Protein AF-A0A239GWG0-F1 (afdb_monomer)

Nearest PDB structures (foldseek):
  7xnn-assembly1_B  TM=4.654E-01  e=3.343E+00  Homo sapiens
  8otz-assembly1_DW  TM=4.848E-01  e=9.717E+00  Bos taurus

pLDDT: mean 91.31, std 9.01, range [45.88, 98.62]

Secondary structure (DSSP, 8-state):
-HHHHHHHHHHHHHHHHHHHHHHHHHHHHHHHHT--GGGHHHHHHHHHHHHHHHHHHHGGGT----HHHHHHHHHHHHHHHHHHHHHHHHHHHHHHHHHHHHHHHHHHHHHHHHHHHHHHHHHHHHHHHHHHHHTT-HHHHHHHHHHHHHHHHHHHHHHHHHH-TT-EEEEEEE-HHHH-TT-EEEEEE--SSHHHHHHHHHHTT-SSPPEEEEEEEETTHHHHHHHHHHHTGGGBS-SS-TTS-EES--HHHHHHHHHHHHGGG------S---HHHHHTS--

InterPro domains:
  IPR018306 Bacteriophage T5, Orf172 DNA-binding [SM00974] (178-261)
  IPR025280 SNIPE associated domain [PF13250] (2-87)

Structure (mmCIF, N/CA/C/O backbone):
data_AF-A0A239GWG0-F1
#
_entry.id   AF-A0A239GWG0-F1
#
loop_
_atom_site.group_PDB
_atom_site.id
_atom_site.type_symbol
_atom_site.label_atom_id
_atom_site.label_alt_id
_atom_site.label_comp_id
_atom_site.label_asym_id
_atom_site.label_entity_id
_atom_site.label_seq_id
_atom_site.pdbx_PDB_ins_code
_atom_site.Cartn_x
_atom_site.Cartn_y
_atom_site.Cartn_z
_atom_site.occupancy
_atom_site.B_iso_or_equiv
_atom_site.auth_seq_id
_atom_site.auth_comp_id
_atom_site.auth_asym_id
_atom_site.auth_atom_id
_atom_site.pdbx_PDB_model_num
ATOM 1 N N . MET A 1 1 ? 60.845 -2.494 -49.037 1.00 45.88 1 MET A N 1
ATOM 2 C CA . MET A 1 1 ? 59.911 -1.422 -48.608 1.00 45.88 1 MET A CA 1
ATOM 3 C C . MET A 1 1 ? 58.461 -1.884 -48.390 1.00 45.88 1 MET A C 1
ATOM 5 O O . MET A 1 1 ? 57.729 -1.183 -47.709 1.00 45.88 1 MET A O 1
ATOM 9 N N . VAL A 1 2 ? 58.036 -3.063 -48.868 1.00 52.41 2 VAL A N 1
ATOM 10 C CA . VAL A 1 2 ? 56.625 -3.511 -48.783 1.00 52.41 2 VAL A CA 1
ATOM 11 C C . VAL A 1 2 ? 56.194 -3.980 -47.374 1.00 52.41 2 VAL A C 1
ATOM 13 O O . VAL A 1 2 ? 55.075 -3.704 -46.952 1.00 52.41 2 VAL A O 1
ATOM 16 N N . ASN A 1 3 ? 57.094 -4.584 -46.584 1.00 47.16 3 ASN A N 1
ATOM 17 C CA . ASN A 1 3 ? 56.761 -5.105 -45.243 1.00 47.16 3 ASN A CA 1
ATOM 18 C C . ASN A 1 3 ? 56.458 -4.018 -44.189 1.00 47.16 3 ASN A C 1
ATOM 20 O O . ASN A 1 3 ? 55.703 -4.268 -43.252 1.00 47.16 3 ASN A O 1
ATOM 24 N N . GLY A 1 4 ? 57.007 -2.805 -44.341 1.00 56.22 4 GLY A N 1
ATOM 25 C CA . GLY A 1 4 ? 56.761 -1.690 -43.414 1.00 56.22 4 GLY A CA 1
ATOM 26 C C . GLY A 1 4 ? 55.356 -1.095 -4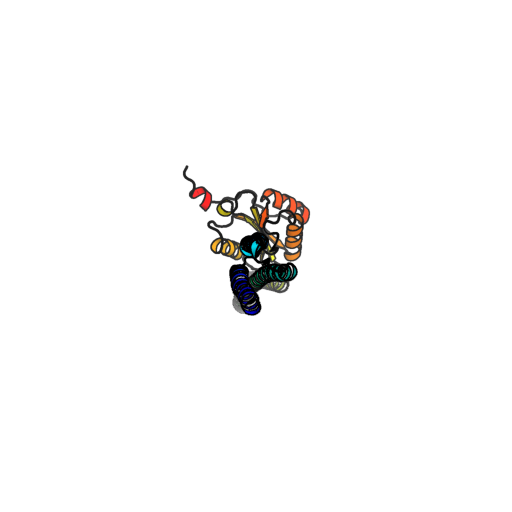3.549 1.00 56.22 4 GLY A C 1
ATOM 27 O O . GLY A 1 4 ? 54.720 -0.788 -42.544 1.00 56.22 4 GLY A O 1
ATOM 28 N N . LEU A 1 5 ? 54.838 -1.013 -44.780 1.00 62.88 5 LEU A N 1
ATOM 29 C CA . LEU A 1 5 ? 53.516 -0.454 -45.087 1.00 62.88 5 LEU A CA 1
ATOM 30 C C . LEU A 1 5 ? 52.378 -1.356 -44.589 1.00 62.88 5 LEU A C 1
ATOM 32 O O . LEU A 1 5 ? 51.423 -0.872 -43.983 1.00 62.88 5 LEU A O 1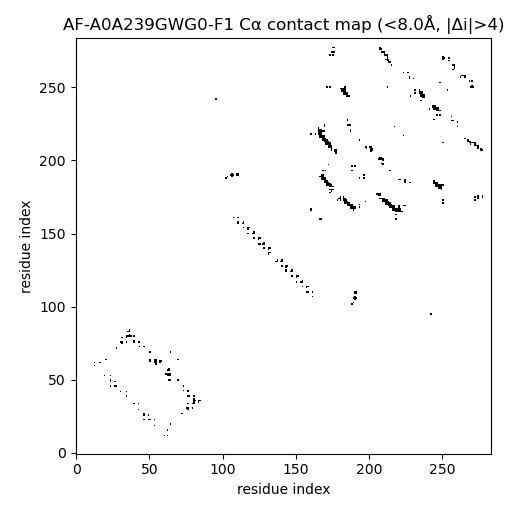
ATOM 36 N N . ALA A 1 6 ? 52.511 -2.675 -44.764 1.00 69.69 6 ALA A N 1
ATOM 37 C CA . ALA A 1 6 ? 51.543 -3.646 -44.251 1.00 69.69 6 ALA A CA 1
ATOM 38 C C . ALA A 1 6 ? 51.523 -3.681 -42.709 1.00 69.69 6 ALA A C 1
ATOM 40 O O . ALA A 1 6 ? 50.453 -3.670 -42.095 1.00 69.69 6 ALA A O 1
ATOM 41 N N . ALA A 1 7 ? 52.699 -3.650 -42.068 1.00 72.75 7 ALA A N 1
ATOM 42 C CA . ALA A 1 7 ? 52.811 -3.610 -40.610 1.00 72.75 7 ALA A CA 1
ATOM 43 C C . ALA A 1 7 ? 52.236 -2.313 -40.009 1.00 72.75 7 ALA A C 1
ATOM 45 O O . ALA A 1 7 ? 51.580 -2.346 -38.963 1.00 72.75 7 ALA A O 1
ATOM 46 N N . GLN A 1 8 ? 52.433 -1.176 -40.685 1.00 76.50 8 GLN A N 1
ATOM 47 C CA . GLN A 1 8 ? 51.888 0.120 -40.278 1.00 76.50 8 GLN A CA 1
ATOM 48 C C . GLN A 1 8 ? 50.363 0.181 -40.460 1.00 76.50 8 GLN A C 1
ATOM 50 O O . GLN A 1 8 ? 49.669 0.629 -39.546 1.00 76.50 8 GLN A O 1
ATOM 55 N N . GLY A 1 9 ? 49.822 -0.366 -41.555 1.00 83.56 9 GLY A N 1
ATOM 56 C CA . GLY A 1 9 ? 48.375 -0.508 -41.761 1.00 83.56 9 GLY A CA 1
ATOM 57 C C . GLY A 1 9 ? 47.708 -1.388 -40.699 1.00 83.56 9 GLY A C 1
ATOM 58 O O . GLY A 1 9 ? 46.723 -0.984 -40.081 1.00 83.56 9 GLY A O 1
ATOM 59 N N . GLY A 1 10 ? 48.299 -2.545 -40.386 1.00 87.19 10 GLY A N 1
ATOM 60 C CA . GLY A 1 10 ? 47.805 -3.421 -39.319 1.00 87.19 10 GLY A CA 1
ATOM 61 C C . GLY A 1 10 ? 47.888 -2.797 -37.919 1.00 87.19 10 GLY A C 1
ATOM 62 O O . GLY A 1 10 ? 47.085 -3.114 -37.040 1.00 87.19 10 GLY A O 1
ATOM 63 N N . LYS A 1 11 ? 48.841 -1.890 -37.672 1.00 90.88 11 LYS A N 1
ATOM 64 C CA . LYS A 1 11 ? 48.882 -1.097 -36.433 1.00 90.88 11 LYS A CA 1
ATOM 65 C C . LYS A 1 11 ? 47.721 -0.097 -36.374 1.00 90.88 11 LYS A C 1
ATOM 67 O O . LYS A 1 11 ? 47.017 -0.073 -35.371 1.00 90.88 11 LYS A O 1
ATOM 72 N N . ILE A 1 12 ? 47.476 0.641 -37.457 1.00 89.50 12 ILE A N 1
ATOM 73 C CA . ILE A 1 12 ? 46.381 1.620 -37.552 1.00 89.50 12 ILE A CA 1
ATOM 74 C C . ILE A 1 12 ? 45.028 0.942 -37.307 1.00 89.50 12 ILE A C 1
ATOM 76 O O . ILE A 1 12 ? 44.294 1.365 -36.418 1.00 89.50 12 ILE A O 1
ATOM 80 N N . VAL A 1 13 ? 44.723 -0.156 -38.006 1.00 92.81 13 VAL A N 1
ATOM 81 C CA . VAL A 1 13 ? 43.449 -0.881 -37.826 1.00 92.81 13 VAL A CA 1
ATOM 82 C C . VAL A 1 13 ? 43.267 -1.345 -36.378 1.00 92.81 13 VAL A C 1
ATOM 84 O O . VAL A 1 13 ? 42.177 -1.212 -35.819 1.00 92.81 13 VAL A O 1
ATOM 87 N N . ARG A 1 14 ? 44.332 -1.839 -35.728 1.00 94.06 14 ARG A N 1
ATOM 88 C CA . ARG A 1 14 ? 44.285 -2.245 -34.313 1.00 94.06 14 ARG A CA 1
ATOM 89 C C . ARG A 1 14 ? 44.004 -1.073 -33.378 1.00 94.06 14 ARG A C 1
ATOM 91 O O . ARG A 1 14 ? 43.188 -1.218 -32.469 1.00 94.06 14 ARG A O 1
ATOM 98 N N . ASP A 1 15 ? 44.657 0.064 -33.581 1.00 95.00 15 ASP A N 1
ATOM 99 C CA . ASP A 1 15 ? 44.485 1.237 -32.720 1.00 95.00 15 ASP A CA 1
ATOM 100 C C . ASP A 1 15 ? 43.085 1.854 -32.889 1.00 95.00 15 ASP A C 1
ATOM 102 O O . ASP A 1 15 ? 42.418 2.145 -31.892 1.00 95.00 15 ASP A O 1
ATOM 106 N N . PHE A 1 16 ? 42.572 1.931 -34.123 1.00 94.25 16 PHE A N 1
ATOM 107 C CA . PHE A 1 16 ? 41.193 2.352 -34.397 1.00 94.25 16 PHE A CA 1
ATOM 108 C C . PHE A 1 16 ? 40.159 1.373 -33.831 1.00 94.25 16 PHE A C 1
ATOM 110 O O . PHE A 1 16 ? 39.193 1.807 -33.204 1.00 94.25 16 PHE A O 1
ATOM 117 N N . SER A 1 17 ? 40.377 0.060 -33.967 1.00 95.75 17 SER A N 1
ATOM 118 C CA . SER A 1 17 ? 39.490 -0.959 -33.383 1.00 95.75 17 SER A CA 1
ATOM 119 C C . SER A 1 17 ? 39.393 -0.813 -31.863 1.00 95.75 17 SER A C 1
ATOM 121 O O . SER A 1 17 ? 38.299 -0.861 -31.303 1.00 95.75 17 SER A O 1
ATOM 123 N N . LYS A 1 18 ? 40.524 -0.567 -31.185 1.00 96.75 18 LYS A N 1
ATOM 124 C CA . LYS A 1 18 ? 40.552 -0.308 -29.736 1.00 96.75 18 LYS A CA 1
ATOM 125 C C . LYS A 1 18 ? 39.788 0.959 -29.364 1.00 96.75 18 LYS A C 1
ATOM 127 O O . LYS A 1 18 ? 39.062 0.951 -28.372 1.00 96.75 18 LYS A O 1
ATOM 132 N N . LEU A 1 19 ? 39.952 2.042 -30.125 1.00 96.88 19 LEU A N 1
ATOM 133 C CA . LEU A 1 19 ? 39.255 3.301 -29.863 1.00 96.88 19 LEU A CA 1
ATOM 134 C C . LEU A 1 19 ? 37.736 3.148 -30.034 1.00 96.88 19 LEU A C 1
ATOM 136 O O . LEU A 1 19 ? 36.980 3.556 -29.155 1.00 96.88 19 LEU A O 1
ATOM 140 N N . MET A 1 20 ? 37.298 2.500 -31.116 1.00 96.81 20 MET A N 1
ATOM 141 C CA . MET A 1 20 ? 35.879 2.241 -31.382 1.00 96.81 20 MET A CA 1
ATOM 142 C C . MET A 1 20 ? 35.262 1.312 -30.332 1.00 96.81 20 MET A C 1
ATOM 144 O O . MET A 1 20 ? 34.169 1.584 -29.842 1.00 96.81 20 MET A O 1
ATOM 148 N N . LEU A 1 21 ? 35.977 0.258 -29.920 1.00 96.62 21 LEU A N 1
ATOM 149 C CA . LEU A 1 21 ? 35.518 -0.625 -28.847 1.00 96.62 21 LEU A CA 1
ATOM 150 C C . LEU A 1 21 ? 35.380 0.127 -27.516 1.00 96.62 21 LEU A C 1
ATOM 152 O O . LEU A 1 21 ? 34.392 -0.059 -26.812 1.00 96.62 21 LEU A O 1
ATOM 156 N N . ARG A 1 22 ? 36.326 1.015 -27.183 1.00 97.88 22 ARG A N 1
ATOM 157 C CA . ARG A 1 22 ? 36.213 1.882 -25.998 1.00 97.88 22 ARG A CA 1
ATOM 158 C C . ARG A 1 22 ? 34.987 2.788 -26.070 1.00 97.88 22 ARG A C 1
ATOM 160 O O . ARG A 1 22 ? 34.291 2.911 -25.070 1.00 97.88 22 ARG A O 1
ATOM 167 N N . ALA A 1 23 ? 34.708 3.382 -27.230 1.00 96.69 23 ALA A N 1
ATOM 168 C CA . ALA A 1 23 ? 33.524 4.219 -27.421 1.00 96.69 23 ALA A CA 1
ATOM 169 C C . ALA A 1 23 ? 32.220 3.416 -27.258 1.00 96.69 23 ALA A C 1
ATOM 171 O O . ALA A 1 23 ? 31.312 3.855 -26.555 1.00 96.69 23 ALA A O 1
ATOM 172 N N . TYR A 1 24 ? 32.150 2.215 -27.843 1.00 98.25 24 TYR A N 1
ATOM 173 C CA . TYR A 1 24 ? 31.008 1.313 -27.678 1.00 98.25 24 TYR A CA 1
ATOM 174 C C . TYR A 1 24 ? 30.783 0.934 -26.212 1.00 98.25 24 TYR A C 1
ATOM 176 O O . TYR A 1 24 ? 29.664 1.024 -25.706 1.00 98.25 24 TYR A O 1
ATOM 184 N N . ASN A 1 25 ? 31.858 0.548 -25.521 1.00 98.25 25 ASN A N 1
ATOM 185 C CA . ASN A 1 25 ? 31.795 0.145 -24.122 1.00 98.25 25 ASN A CA 1
ATOM 186 C C . ASN A 1 25 ? 31.393 1.310 -23.225 1.00 98.25 25 ASN A C 1
ATOM 188 O O . ASN A 1 25 ? 30.542 1.118 -22.369 1.00 98.25 25 ASN A O 1
ATOM 192 N N . ALA A 1 26 ? 31.901 2.519 -23.476 1.00 98.44 26 ALA A N 1
ATOM 193 C CA . ALA A 1 26 ? 31.507 3.707 -22.727 1.00 98.44 26 ALA A CA 1
ATOM 194 C C . ALA A 1 26 ? 29.999 3.998 -22.838 1.00 98.44 26 ALA A C 1
ATOM 196 O O . ALA A 1 26 ? 29.356 4.275 -21.824 1.00 98.44 26 ALA A O 1
ATOM 197 N N . GLU A 1 27 ? 29.412 3.893 -24.038 1.00 98.06 27 GLU A N 1
ATOM 198 C CA . GLU A 1 27 ? 27.958 4.040 -24.206 1.00 98.06 27 GLU A CA 1
ATOM 199 C C . GLU A 1 27 ? 27.215 2.934 -23.452 1.00 98.06 27 GLU A C 1
ATOM 201 O O . GLU A 1 27 ? 26.285 3.203 -22.693 1.00 98.06 27 GLU A O 1
ATOM 206 N N . ALA A 1 28 ? 27.653 1.688 -23.612 1.00 98.31 28 ALA A N 1
ATOM 207 C CA . ALA A 1 28 ? 27.013 0.548 -22.983 1.00 98.31 28 ALA A CA 1
ATOM 208 C C . ALA A 1 28 ? 27.095 0.601 -21.440 1.00 98.31 28 ALA A C 1
ATOM 210 O O . ALA A 1 28 ? 26.096 0.361 -20.769 1.00 98.31 28 ALA A O 1
ATOM 211 N N . ASP A 1 29 ? 28.246 0.972 -20.873 1.00 98.50 29 ASP A N 1
ATOM 212 C CA . ASP A 1 29 ? 28.454 1.131 -19.427 1.00 98.50 29 ASP A CA 1
ATOM 213 C C . ASP A 1 29 ? 27.591 2.273 -18.881 1.00 98.50 29 ASP A C 1
ATOM 215 O O . ASP A 1 29 ? 26.993 2.167 -17.809 1.00 98.50 29 ASP A O 1
ATOM 219 N N . ASN A 1 30 ? 27.463 3.365 -19.638 1.00 98.38 30 ASN A N 1
ATOM 220 C CA . ASN A 1 30 ? 26.585 4.463 -19.263 1.00 98.38 30 ASN A CA 1
ATOM 221 C C . ASN A 1 30 ? 25.103 4.048 -19.272 1.00 98.38 30 ASN A C 1
ATOM 223 O O . ASN A 1 30 ? 24.352 4.453 -18.380 1.00 98.38 30 ASN A O 1
ATOM 227 N N . LEU A 1 31 ? 24.681 3.228 -20.239 1.00 98.44 31 LEU A N 1
ATOM 228 C CA . LEU A 1 31 ? 23.324 2.676 -20.296 1.00 98.44 31 LEU A CA 1
ATOM 229 C C . LEU A 1 31 ? 23.037 1.749 -19.107 1.00 98.44 31 LEU A C 1
ATOM 231 O O . LEU A 1 31 ? 21.967 1.861 -18.514 1.00 98.44 31 LEU A O 1
ATOM 235 N N . VAL A 1 32 ? 23.996 0.906 -18.708 1.00 98.25 32 VAL A N 1
ATOM 236 C CA . VAL A 1 32 ? 23.903 0.088 -17.483 1.00 98.25 32 VAL A CA 1
ATOM 237 C C . VAL A 1 32 ? 23.778 0.989 -16.251 1.00 98.25 32 VAL A C 1
ATOM 239 O O . VAL A 1 32 ? 22.839 0.853 -15.469 1.00 98.25 32 VAL A O 1
ATOM 242 N N . ARG A 1 33 ? 24.673 1.973 -16.102 1.00 97.81 33 ARG A N 1
ATOM 243 C CA . ARG A 1 33 ? 24.713 2.879 -14.941 1.00 97.81 33 ARG A CA 1
ATOM 244 C C . ARG A 1 33 ? 23.434 3.700 -14.770 1.00 97.81 33 ARG A C 1
ATOM 246 O O . ARG A 1 33 ? 23.016 3.974 -13.649 1.00 97.81 33 ARG A O 1
ATOM 253 N N . THR A 1 34 ? 22.835 4.139 -15.873 1.00 96.88 34 THR A N 1
ATOM 254 C CA . THR A 1 34 ? 21.652 5.019 -15.867 1.00 96.88 34 THR A CA 1
ATOM 255 C C . THR A 1 34 ? 20.339 4.260 -16.059 1.00 96.88 34 THR A C 1
ATOM 257 O O . THR A 1 34 ? 19.286 4.883 -16.229 1.00 96.88 34 THR A O 1
ATOM 260 N N . MET A 1 35 ? 20.385 2.924 -16.005 1.00 97.81 35 MET A N 1
ATOM 261 C CA . MET A 1 35 ? 19.251 2.060 -16.301 1.00 97.81 35 MET A CA 1
ATOM 262 C C . MET A 1 35 ? 18.028 2.379 -15.428 1.00 97.81 35 MET A C 1
ATOM 264 O O . MET A 1 35 ? 18.105 2.689 -14.232 1.00 97.81 35 MET A O 1
ATOM 268 N N . ARG A 1 36 ? 16.862 2.284 -16.064 1.00 95.31 36 ARG A N 1
ATOM 269 C CA . ARG A 1 36 ? 15.544 2.245 -15.428 1.00 95.31 36 ARG A CA 1
ATOM 270 C C . ARG A 1 36 ? 14.769 1.098 -16.073 1.00 95.31 36 ARG A C 1
ATOM 272 O O . ARG A 1 36 ? 14.815 1.022 -17.301 1.00 95.31 36 ARG A O 1
ATOM 279 N N . PRO A 1 37 ? 14.040 0.257 -15.314 1.00 92.00 37 PRO A N 1
ATOM 280 C CA . PRO A 1 37 ? 13.363 -0.913 -15.882 1.00 92.00 37 PRO A CA 1
ATOM 281 C C . PRO A 1 37 ? 12.494 -0.588 -17.108 1.00 92.00 37 PRO A C 1
ATOM 283 O O . PRO A 1 37 ? 12.632 -1.214 -18.155 1.00 92.00 37 PRO A O 1
ATOM 286 N N . TYR A 1 38 ? 11.705 0.489 -17.039 1.00 93.06 38 TYR A N 1
ATOM 287 C CA . TYR A 1 38 ? 10.835 0.939 -18.135 1.00 93.06 38 TYR A CA 1
ATOM 288 C C . TYR A 1 38 ? 11.576 1.516 -19.360 1.00 93.06 38 TYR A C 1
ATOM 290 O O . TYR A 1 38 ? 10.953 1.783 -20.383 1.00 93.06 38 TYR A O 1
ATOM 298 N N . LYS A 1 39 ? 12.898 1.735 -19.286 1.00 95.62 39 LYS A N 1
ATOM 299 C CA . LYS A 1 39 ? 13.722 2.266 -20.389 1.00 95.62 39 LYS A CA 1
ATOM 300 C C . LYS A 1 39 ? 14.506 1.196 -21.143 1.00 95.62 39 LYS A C 1
ATOM 302 O O . LYS A 1 39 ? 15.192 1.554 -22.102 1.00 95.62 39 LYS A O 1
ATOM 307 N N . LEU A 1 40 ? 14.407 -0.080 -20.759 1.00 97.62 40 LEU A N 1
ATOM 308 C CA . LEU A 1 40 ? 15.202 -1.173 -21.329 1.00 97.62 40 LEU A CA 1
ATOM 309 C C . LEU A 1 40 ? 15.217 -1.161 -22.865 1.00 97.62 40 LEU A C 1
ATOM 311 O O . LEU A 1 40 ? 16.288 -1.185 -23.467 1.00 97.62 40 LEU A O 1
ATOM 315 N N . GLN A 1 41 ? 14.047 -1.051 -23.495 1.00 97.81 41 GLN A N 1
ATOM 316 C CA . GLN A 1 41 ? 13.936 -1.066 -24.953 1.00 97.81 41 GLN A CA 1
ATOM 317 C C . GLN A 1 41 ? 14.693 0.105 -25.604 1.00 97.81 41 GLN A C 1
ATOM 319 O O . GLN A 1 41 ? 15.518 -0.098 -26.492 1.00 97.81 41 GLN A O 1
ATOM 324 N N . SER A 1 42 ? 14.506 1.322 -25.083 1.00 97.75 42 SER A N 1
ATOM 325 C CA . SER A 1 42 ? 15.230 2.512 -25.554 1.00 97.75 42 SER A CA 1
ATOM 326 C C . SER A 1 42 ? 16.750 2.407 -25.354 1.00 97.75 42 SER A C 1
ATOM 328 O O . SER A 1 42 ? 17.523 2.924 -26.159 1.00 97.75 42 SER A O 1
ATOM 330 N N . ALA A 1 43 ? 17.202 1.712 -24.305 1.00 98.19 43 ALA A N 1
ATOM 331 C CA . ALA A 1 43 ? 18.620 1.467 -24.064 1.00 98.19 43 ALA A CA 1
ATOM 332 C C . ALA A 1 43 ? 19.206 0.474 -25.079 1.00 98.19 43 ALA A C 1
ATOM 334 O O . ALA A 1 43 ? 20.294 0.713 -25.602 1.00 98.19 43 ALA A O 1
ATOM 335 N N . ILE A 1 44 ? 18.470 -0.593 -25.412 1.00 98.31 44 ILE A N 1
ATOM 336 C CA . ILE A 1 44 ? 18.853 -1.549 -26.462 1.00 98.31 44 ILE A CA 1
ATOM 337 C C . ILE A 1 44 ? 18.972 -0.831 -27.813 1.00 98.31 44 ILE A C 1
ATOM 339 O O . ILE A 1 44 ? 19.984 -0.969 -28.495 1.00 98.31 44 ILE A O 1
ATOM 343 N N . GLU A 1 45 ? 18.000 0.007 -28.170 1.00 98.31 45 GLU A N 1
ATOM 344 C CA . GLU A 1 45 ? 18.027 0.773 -29.423 1.00 98.31 45 GLU A CA 1
ATOM 345 C C . GLU A 1 45 ? 19.204 1.751 -29.502 1.00 98.31 45 GLU A C 1
ATOM 347 O O . GLU A 1 45 ? 19.810 1.923 -30.561 1.00 98.31 45 GLU A O 1
ATOM 352 N N . ARG A 1 46 ? 19.559 2.401 -28.389 1.00 98.00 46 ARG A N 1
ATOM 353 C CA . ARG A 1 46 ? 20.741 3.275 -28.326 1.00 98.00 46 ARG A CA 1
ATOM 354 C C . ARG A 1 46 ? 22.038 2.498 -28.515 1.00 98.00 46 ARG A C 1
ATOM 356 O O . ARG A 1 46 ? 22.906 2.941 -29.267 1.00 98.00 46 ARG A O 1
ATOM 363 N N . LEU A 1 47 ? 22.151 1.337 -27.876 1.00 98.06 47 LEU A N 1
ATOM 364 C CA . LEU A 1 47 ? 23.298 0.450 -28.037 1.00 98.06 47 LEU A CA 1
ATOM 365 C C . LEU A 1 47 ? 23.434 -0.019 -29.497 1.00 98.06 47 LEU A C 1
ATOM 367 O O . LEU A 1 47 ? 24.530 -0.002 -30.059 1.00 98.06 47 LEU A O 1
ATOM 371 N N . ASP A 1 48 ? 22.313 -0.349 -30.137 1.00 97.88 48 ASP A N 1
ATOM 372 C CA . ASP A 1 48 ? 22.259 -0.744 -31.545 1.00 97.88 48 ASP A CA 1
ATOM 373 C C . ASP A 1 48 ? 22.709 0.384 -32.479 1.00 97.88 48 ASP A C 1
ATOM 375 O O . ASP A 1 48 ? 23.540 0.164 -33.364 1.00 97.88 48 ASP A O 1
ATOM 379 N N . LYS A 1 49 ? 22.236 1.614 -32.247 1.00 98.06 49 LYS A N 1
ATOM 380 C CA . LYS A 1 49 ? 22.672 2.802 -33.001 1.00 98.06 49 LYS A CA 1
ATOM 381 C C . LYS A 1 49 ? 24.171 3.067 -32.841 1.00 98.06 49 LYS A C 1
ATOM 383 O O . LYS A 1 49 ? 24.826 3.472 -33.804 1.00 98.06 49 LYS A O 1
ATOM 388 N N . SER A 1 50 ? 24.727 2.819 -31.654 1.00 97.69 50 SER A N 1
ATOM 389 C CA . SER A 1 50 ? 26.170 2.933 -31.408 1.00 97.69 50 SER A CA 1
ATOM 390 C C . SER A 1 50 ? 26.962 1.925 -32.252 1.00 97.69 50 SER A C 1
ATOM 392 O O . SER A 1 50 ? 27.883 2.314 -32.974 1.00 97.69 50 SER A O 1
ATOM 394 N N . ALA A 1 51 ? 26.542 0.654 -32.271 1.00 97.69 51 ALA A N 1
ATOM 395 C CA . ALA A 1 51 ? 27.164 -0.379 -33.106 1.00 97.69 51 ALA A CA 1
ATOM 396 C C . ALA A 1 51 ? 27.093 -0.043 -34.609 1.00 97.69 51 ALA A C 1
ATOM 398 O O . ALA A 1 51 ? 28.104 -0.137 -35.305 1.00 97.69 51 ALA A O 1
ATOM 399 N N . GLN A 1 52 ? 25.931 0.410 -35.094 1.00 97.62 52 GLN A N 1
ATOM 400 C CA . GLN A 1 52 ? 25.740 0.835 -36.489 1.00 97.62 52 GLN A CA 1
ATOM 401 C C . GLN A 1 52 ? 26.622 2.036 -36.855 1.00 97.62 52 GLN A C 1
ATOM 403 O O . GLN A 1 52 ? 27.169 2.109 -37.955 1.00 97.62 52 GLN A O 1
ATOM 408 N N . THR A 1 53 ? 26.787 2.986 -35.931 1.00 97.62 53 THR A N 1
ATOM 409 C CA . THR A 1 53 ? 27.657 4.149 -36.139 1.00 97.62 53 THR A CA 1
ATOM 410 C C . THR A 1 53 ? 29.116 3.726 -36.269 1.00 97.62 53 THR A C 1
ATOM 412 O O . THR A 1 53 ? 29.804 4.206 -37.170 1.00 97.62 53 THR A O 1
ATOM 415 N N . ILE A 1 54 ? 29.573 2.798 -35.425 1.00 96.81 54 ILE A N 1
ATOM 416 C CA . ILE A 1 54 ? 30.929 2.241 -35.499 1.00 96.81 54 ILE A CA 1
ATOM 417 C C . ILE A 1 54 ? 31.149 1.509 -36.821 1.00 96.81 54 ILE A C 1
ATOM 419 O O . ILE A 1 54 ? 32.150 1.766 -37.478 1.00 96.81 54 ILE A O 1
ATOM 423 N N . GLU A 1 55 ? 30.213 0.658 -37.245 1.00 96.88 55 GLU A N 1
ATOM 424 C CA . GLU A 1 55 ? 30.309 -0.063 -38.523 1.00 96.88 55 GLU A CA 1
ATOM 425 C C . GLU A 1 55 ? 30.371 0.903 -39.717 1.00 96.88 55 GLU A C 1
ATOM 427 O O . GLU A 1 55 ? 31.190 0.740 -40.621 1.00 96.88 55 GLU A O 1
ATOM 432 N N . ARG A 1 56 ? 29.575 1.980 -39.693 1.00 97.31 56 ARG A N 1
ATOM 433 C CA . ARG A 1 56 ? 29.609 3.023 -40.727 1.00 97.31 56 ARG A CA 1
ATOM 434 C C . ARG A 1 56 ? 30.952 3.757 -40.773 1.00 97.31 56 ARG A C 1
ATOM 436 O O . ARG A 1 56 ? 31.478 3.968 -41.863 1.00 97.31 56 ARG A O 1
ATOM 443 N N . LEU A 1 57 ? 31.493 4.163 -39.621 1.00 94.88 57 LEU A N 1
ATOM 444 C CA . LEU A 1 57 ? 32.784 4.864 -39.533 1.00 94.88 57 LEU A CA 1
ATOM 445 C C . LEU A 1 57 ? 33.972 3.936 -39.839 1.00 94.88 57 LEU A C 1
ATOM 447 O O . LEU A 1 57 ? 34.981 4.387 -40.371 1.00 94.88 57 LEU A O 1
ATOM 451 N N . GLY A 1 58 ? 33.842 2.648 -39.519 1.00 94.12 58 GLY A N 1
ATOM 452 C CA . GLY A 1 58 ? 34.850 1.608 -39.713 1.00 94.12 58 GLY A CA 1
ATOM 453 C C . GLY A 1 58 ? 34.817 0.918 -41.077 1.00 94.12 58 GLY A C 1
ATOM 454 O O . GLY A 1 58 ? 35.664 0.062 -41.329 1.00 94.12 58 GLY A O 1
ATOM 455 N N . LYS A 1 59 ? 33.878 1.279 -41.963 1.00 94.38 59 LYS A N 1
ATOM 456 C CA . LYS A 1 59 ? 33.593 0.570 -43.224 1.00 94.38 59 LYS A CA 1
ATOM 457 C C . LYS A 1 59 ? 34.819 0.366 -44.118 1.00 94.38 59 LYS A C 1
ATOM 459 O O . LYS A 1 59 ? 34.976 -0.701 -44.698 1.00 94.38 59 LYS A O 1
ATOM 464 N N . THR A 1 60 ? 35.694 1.364 -44.230 1.00 91.44 60 THR A N 1
ATOM 465 C CA . THR A 1 60 ? 36.909 1.284 -45.066 1.00 91.44 60 THR A CA 1
ATOM 466 C C . THR A 1 60 ? 37.963 0.325 -44.512 1.00 91.44 60 THR A C 1
ATOM 468 O O . THR A 1 60 ? 38.842 -0.102 -45.252 1.00 91.44 60 THR A O 1
ATOM 471 N N . MET A 1 61 ? 37.871 -0.017 -43.226 1.00 91.75 61 MET A N 1
ATOM 472 C CA . MET A 1 61 ? 38.790 -0.902 -42.508 1.00 91.75 61 MET A CA 1
ATOM 473 C C . MET A 1 61 ? 38.132 -2.238 -42.113 1.00 91.75 61 MET A C 1
ATOM 475 O O . MET A 1 61 ? 38.740 -2.999 -41.366 1.00 91.75 61 MET A O 1
ATOM 479 N N . ASP A 1 62 ? 36.895 -2.497 -42.565 1.00 93.12 62 ASP A N 1
ATOM 480 C CA . ASP A 1 62 ? 36.043 -3.631 -42.154 1.00 93.12 62 ASP A CA 1
ATOM 481 C C . ASP A 1 62 ? 35.931 -3.797 -40.621 1.00 93.12 62 ASP A C 1
ATOM 483 O O . ASP A 1 62 ? 35.912 -4.899 -40.072 1.00 93.12 62 ASP A O 1
ATOM 487 N N . ILE A 1 63 ? 35.870 -2.674 -39.895 1.00 94.38 63 ILE A N 1
ATOM 488 C CA . ILE A 1 63 ? 35.704 -2.675 -38.436 1.00 94.38 63 ILE A CA 1
ATOM 489 C C . ILE A 1 63 ? 34.214 -2.672 -38.100 1.00 94.38 63 ILE A C 1
ATOM 491 O O . ILE A 1 63 ? 33.482 -1.751 -38.461 1.00 94.38 63 ILE A O 1
ATOM 495 N N . ARG A 1 64 ? 33.782 -3.667 -37.322 1.00 95.94 64 ARG A N 1
ATOM 496 C CA . ARG A 1 64 ? 32.426 -3.761 -36.768 1.00 95.94 64 ARG A CA 1
ATOM 497 C C . ARG A 1 64 ? 32.436 -4.353 -35.365 1.00 95.94 64 ARG A C 1
ATOM 499 O O . ARG A 1 64 ? 33.334 -5.112 -35.002 1.00 95.94 64 ARG A O 1
ATOM 506 N N . VAL A 1 65 ? 31.408 -4.038 -34.582 1.00 96.88 65 VAL A N 1
ATOM 507 C CA . VAL A 1 65 ? 31.179 -4.709 -33.297 1.00 96.88 65 VAL A CA 1
ATOM 508 C C . VAL A 1 65 ? 30.663 -6.121 -33.574 1.00 96.88 65 VAL A C 1
ATOM 510 O O . VAL A 1 65 ? 29.718 -6.302 -34.342 1.00 96.88 65 VAL A O 1
ATOM 513 N N . SER A 1 66 ? 31.276 -7.134 -32.955 1.00 96.75 66 SER A N 1
ATOM 514 C CA . SER A 1 66 ? 30.813 -8.520 -33.086 1.00 96.75 66 SER A CA 1
ATOM 515 C C . SER A 1 66 ? 29.354 -8.659 -32.636 1.00 96.75 66 SER A C 1
ATOM 517 O O . SER A 1 66 ? 28.961 -8.122 -31.596 1.00 96.75 66 SER A O 1
ATOM 519 N N . ARG A 1 67 ? 28.559 -9.422 -33.399 1.00 96.00 67 ARG A N 1
ATOM 520 C CA . ARG A 1 67 ? 27.152 -9.705 -33.072 1.00 96.00 67 ARG A CA 1
ATOM 521 C C . ARG A 1 67 ? 27.020 -10.406 -31.722 1.00 96.00 67 ARG A C 1
ATOM 523 O O . ARG A 1 67 ? 26.165 -10.015 -30.933 1.00 96.00 67 ARG A O 1
ATOM 530 N N . ASP A 1 68 ? 27.906 -11.355 -31.430 1.00 97.81 68 ASP A N 1
ATOM 531 C CA . ASP A 1 68 ? 27.896 -12.100 -30.167 1.00 97.81 68 ASP A CA 1
ATOM 532 C C . ASP A 1 68 ? 28.230 -11.187 -28.987 1.00 97.81 68 ASP A C 1
ATOM 534 O O . ASP A 1 68 ? 27.557 -11.208 -27.957 1.00 97.81 68 ASP A O 1
ATOM 538 N N . TYR A 1 69 ? 29.222 -10.308 -29.159 1.00 97.50 69 TYR A N 1
ATOM 539 C CA . TYR A 1 69 ? 29.581 -9.344 -28.121 1.00 97.50 69 TYR A CA 1
ATOM 540 C C . TYR A 1 69 ? 28.442 -8.360 -27.844 1.00 97.50 69 TYR A C 1
ATOM 542 O O . TYR A 1 69 ? 28.098 -8.093 -26.690 1.00 97.50 69 TYR A O 1
ATOM 550 N N . ARG A 1 70 ? 27.791 -7.865 -28.901 1.00 97.06 70 ARG A N 1
ATOM 551 C CA . ARG A 1 70 ? 26.588 -7.041 -28.769 1.00 97.06 70 ARG A CA 1
ATOM 552 C C . ARG A 1 70 ? 25.470 -7.791 -28.046 1.00 97.06 70 ARG A C 1
ATOM 554 O O . ARG A 1 70 ? 24.860 -7.213 -27.151 1.00 97.06 70 ARG A O 1
ATOM 561 N N . ALA A 1 71 ? 25.221 -9.057 -28.379 1.00 98.06 71 ALA A N 1
ATOM 562 C CA . ALA A 1 71 ? 24.199 -9.865 -27.714 1.00 98.06 71 ALA A CA 1
ATOM 563 C C . ALA A 1 71 ? 24.470 -10.010 -26.206 1.00 98.06 71 ALA A C 1
ATOM 565 O O . ALA A 1 71 ? 23.539 -9.909 -25.406 1.00 98.06 71 ALA A O 1
ATOM 566 N N . ILE A 1 72 ? 25.737 -10.159 -25.804 1.00 98.38 72 ILE A N 1
ATOM 567 C CA . ILE A 1 72 ? 26.139 -10.170 -24.389 1.00 98.38 72 ILE A CA 1
ATOM 568 C C . ILE A 1 72 ? 25.823 -8.827 -23.718 1.00 98.38 72 ILE A C 1
ATOM 570 O O . ILE A 1 72 ? 25.223 -8.820 -22.645 1.00 98.38 72 ILE A O 1
ATOM 574 N N . ARG A 1 73 ? 26.145 -7.692 -24.351 1.00 98.38 73 ARG A N 1
ATOM 575 C CA . ARG A 1 73 ? 25.826 -6.359 -23.800 1.00 98.38 73 ARG A CA 1
ATOM 576 C C . ARG A 1 73 ? 24.320 -6.104 -23.715 1.00 98.38 73 ARG A C 1
ATOM 578 O O . ARG A 1 73 ? 23.848 -5.537 -22.738 1.00 98.38 73 ARG A O 1
ATOM 585 N N . VAL A 1 74 ? 23.532 -6.584 -24.678 1.00 98.31 74 VAL A N 1
ATOM 586 C CA . VAL A 1 74 ? 22.061 -6.542 -24.589 1.00 98.31 74 VAL A CA 1
ATOM 587 C C . VAL A 1 74 ? 21.556 -7.406 -23.430 1.00 98.31 74 VAL A C 1
ATOM 589 O O . VAL A 1 74 ? 20.666 -6.981 -22.693 1.00 98.31 74 VAL A O 1
ATOM 592 N N . LYS A 1 75 ? 22.122 -8.603 -23.232 1.00 98.62 75 LYS A N 1
ATOM 593 C CA . LYS A 1 75 ? 21.787 -9.470 -22.094 1.00 98.62 75 LYS A CA 1
ATOM 594 C C . LYS A 1 75 ? 22.105 -8.793 -20.761 1.00 98.62 75 LYS A C 1
ATOM 596 O O . LYS A 1 75 ? 21.293 -8.875 -19.848 1.00 98.62 75 LYS A O 1
ATOM 601 N N . GLU A 1 76 ? 23.237 -8.109 -20.657 1.00 98.50 76 GLU A N 1
ATOM 602 C CA . GLU A 1 76 ? 23.594 -7.321 -19.476 1.00 98.50 76 GLU A CA 1
ATOM 603 C C . GLU A 1 76 ? 22.551 -6.237 -19.186 1.00 98.50 76 GLU A C 1
ATOM 605 O O . GLU A 1 76 ? 22.028 -6.205 -18.078 1.00 98.50 76 GLU A O 1
ATOM 610 N N . LEU A 1 77 ? 22.152 -5.437 -20.185 1.00 98.50 77 LEU A N 1
ATOM 611 C CA . LEU A 1 77 ? 21.102 -4.421 -20.011 1.00 98.50 77 LEU A CA 1
ATOM 612 C C . LEU A 1 77 ? 19.782 -5.026 -19.508 1.00 98.50 77 LEU A C 1
ATOM 614 O O . LEU A 1 77 ? 19.145 -4.448 -18.626 1.00 98.50 77 LEU A O 1
ATOM 618 N N . ARG A 1 78 ? 19.384 -6.193 -20.037 1.00 98.38 78 ARG A N 1
ATOM 619 C CA . ARG A 1 78 ? 18.191 -6.929 -19.579 1.00 98.38 78 ARG A CA 1
ATOM 620 C C . ARG A 1 78 ? 18.325 -7.351 -18.119 1.00 98.38 78 ARG A C 1
ATOM 622 O O . ARG A 1 78 ? 17.456 -7.036 -17.318 1.00 98.38 78 ARG A O 1
ATOM 629 N N . LEU A 1 79 ? 19.442 -7.983 -17.761 1.00 98.44 79 LEU A N 1
ATOM 630 C CA . LEU A 1 79 ? 19.703 -8.416 -16.387 1.00 98.44 79 LEU A CA 1
ATOM 631 C C . LEU A 1 79 ? 19.753 -7.235 -15.412 1.00 98.44 79 LEU A C 1
ATOM 633 O O . LEU A 1 79 ? 19.241 -7.343 -14.301 1.00 98.44 79 LEU A O 1
ATOM 637 N N . THR A 1 80 ? 20.326 -6.098 -15.815 1.00 98.19 80 THR A N 1
ATOM 638 C CA . THR A 1 80 ? 20.319 -4.876 -15.004 1.00 98.19 80 THR A CA 1
ATOM 639 C C . THR A 1 80 ? 18.898 -4.357 -14.797 1.00 98.19 80 THR A C 1
ATOM 641 O O . THR A 1 80 ? 18.535 -4.027 -13.670 1.00 98.19 80 THR A O 1
ATOM 644 N N . ALA A 1 81 ? 18.080 -4.294 -15.853 1.00 98.00 81 ALA A N 1
ATOM 645 C CA . ALA A 1 81 ? 16.687 -3.863 -15.749 1.00 98.00 81 ALA A CA 1
ATOM 646 C C . ALA A 1 81 ? 15.874 -4.783 -14.821 1.00 98.00 81 ALA A C 1
ATOM 648 O O . ALA A 1 81 ? 15.196 -4.284 -13.921 1.00 98.00 81 ALA A O 1
ATOM 649 N N . ASP A 1 82 ? 16.011 -6.101 -14.981 1.00 96.94 82 ASP A N 1
ATOM 650 C CA . ASP A 1 82 ? 15.341 -7.104 -14.147 1.00 96.94 82 ASP A CA 1
ATOM 651 C C . ASP A 1 82 ? 15.785 -7.014 -12.682 1.00 96.94 82 ASP A C 1
ATOM 653 O O . ASP A 1 82 ? 14.957 -7.058 -11.772 1.00 96.94 82 ASP A O 1
ATOM 657 N N . HIS A 1 83 ? 17.090 -6.858 -12.433 1.00 97.25 83 HIS A N 1
ATOM 658 C CA . HIS A 1 83 ? 17.632 -6.705 -11.083 1.00 97.25 83 HIS A CA 1
ATOM 659 C C . HIS A 1 83 ? 17.074 -5.458 -10.391 1.00 97.25 83 HIS A C 1
ATOM 661 O O . HIS A 1 83 ? 16.621 -5.546 -9.252 1.00 97.25 83 HIS A O 1
ATOM 667 N N . LEU A 1 84 ? 17.063 -4.312 -11.080 1.00 96.50 84 LEU A N 1
ATOM 668 C CA . LEU A 1 84 ? 16.525 -3.065 -10.534 1.00 96.50 84 LEU A CA 1
ATOM 669 C C . LEU A 1 84 ? 15.019 -3.161 -10.260 1.00 96.50 84 LEU A C 1
ATOM 671 O O . LEU A 1 84 ? 14.562 -2.650 -9.240 1.00 96.50 84 LEU A O 1
ATOM 675 N N . ALA A 1 85 ? 14.257 -3.826 -11.135 1.00 92.94 85 ALA A N 1
ATOM 676 C CA . ALA A 1 85 ? 12.830 -4.058 -10.920 1.00 92.94 85 ALA A CA 1
ATOM 677 C C . ALA A 1 85 ? 12.585 -4.910 -9.664 1.00 92.94 85 ALA A C 1
ATOM 679 O O . ALA A 1 85 ? 11.823 -4.506 -8.788 1.00 92.94 85 ALA A O 1
ATOM 680 N N . LYS A 1 86 ? 13.299 -6.036 -9.532 1.00 93.69 86 LYS A N 1
ATOM 681 C CA . LYS A 1 86 ? 13.202 -6.923 -8.363 1.00 93.69 86 LYS A CA 1
ATOM 682 C C . LYS A 1 86 ? 13.663 -6.255 -7.069 1.00 93.69 86 LYS A C 1
ATOM 684 O O . LYS A 1 86 ? 13.080 -6.490 -6.018 1.00 93.69 86 LYS A O 1
ATOM 689 N N . ALA A 1 87 ? 14.699 -5.418 -7.125 1.00 94.81 87 ALA A N 1
ATOM 690 C CA . ALA A 1 87 ? 15.177 -4.684 -5.957 1.00 94.81 87 ALA A CA 1
ATOM 691 C C . ALA A 1 87 ? 14.138 -3.671 -5.447 1.00 94.81 87 ALA A C 1
ATOM 693 O O . ALA A 1 87 ? 13.961 -3.532 -4.236 1.00 94.81 87 ALA A O 1
ATOM 694 N N . GLU A 1 88 ? 13.432 -2.980 -6.347 1.00 90.12 88 GLU A N 1
ATOM 695 C CA . GLU A 1 88 ? 12.354 -2.067 -5.951 1.00 90.12 88 GLU A CA 1
ATOM 696 C C . GLU A 1 88 ? 11.132 -2.834 -5.422 1.00 90.12 88 GLU A C 1
ATOM 698 O O . GLU A 1 88 ? 10.560 -2.438 -4.409 1.00 90.12 88 GLU A O 1
ATOM 703 N N . GLU A 1 89 ? 10.779 -3.969 -6.036 1.00 89.06 89 GLU A N 1
ATOM 704 C CA . GLU A 1 89 ? 9.723 -4.861 -5.538 1.00 89.06 89 GLU A CA 1
ATOM 705 C C . GLU A 1 89 ? 10.019 -5.350 -4.110 1.00 89.06 89 GLU A C 1
ATOM 707 O O . GLU A 1 89 ? 9.163 -5.255 -3.227 1.00 89.06 89 GLU A O 1
ATOM 712 N N . GLU A 1 90 ? 11.250 -5.799 -3.850 1.00 91.56 90 GLU A N 1
ATOM 713 C CA . GLU A 1 90 ? 11.686 -6.228 -2.519 1.00 91.56 90 GLU A CA 1
ATOM 714 C C . GLU A 1 90 ? 11.587 -5.091 -1.499 1.00 91.56 90 GLU A C 1
ATOM 716 O O . GLU A 1 90 ? 11.091 -5.265 -0.385 1.00 91.56 90 GLU A O 1
ATOM 721 N N . LYS A 1 91 ? 12.025 -3.892 -1.883 1.00 91.69 91 LYS A N 1
ATOM 722 C CA . LYS A 1 91 ? 11.969 -2.708 -1.029 1.00 91.69 91 LYS A CA 1
ATOM 723 C C . LYS A 1 91 ? 10.531 -2.324 -0.682 1.00 91.69 91 LYS A C 1
ATOM 725 O O . LYS A 1 91 ? 10.257 -2.010 0.478 1.00 91.69 91 LYS A O 1
ATOM 730 N N . GLU A 1 92 ? 9.614 -2.367 -1.647 1.00 89.56 92 GLU A N 1
ATOM 731 C CA . GLU A 1 92 ? 8.186 -2.137 -1.404 1.00 89.56 92 GLU A CA 1
ATOM 732 C C . GLU A 1 92 ? 7.581 -3.239 -0.523 1.00 89.56 92 GLU A C 1
ATOM 734 O O . GLU A 1 92 ? 6.802 -2.930 0.378 1.00 89.56 92 GLU A O 1
ATOM 739 N N . ARG A 1 93 ? 7.990 -4.504 -0.692 1.00 88.94 93 ARG A N 1
ATOM 740 C CA . ARG A 1 93 ? 7.576 -5.617 0.177 1.00 88.94 93 ARG A CA 1
ATOM 741 C C . ARG A 1 93 ? 8.006 -5.398 1.627 1.00 88.94 93 ARG A C 1
ATOM 743 O O . ARG A 1 93 ? 7.182 -5.530 2.529 1.00 88.94 93 ARG A O 1
ATOM 750 N N . VAL A 1 94 ? 9.262 -5.012 1.854 1.00 92.62 94 VAL A N 1
ATOM 751 C CA . VAL A 1 94 ? 9.788 -4.703 3.195 1.00 92.62 94 VAL A CA 1
ATOM 752 C C . VAL A 1 94 ? 9.076 -3.496 3.810 1.00 92.62 94 VAL A C 1
ATOM 754 O O . VAL A 1 94 ? 8.785 -3.498 5.006 1.00 92.62 94 VAL A O 1
ATOM 757 N N . ARG A 1 95 ? 8.781 -2.456 3.020 1.00 90.94 95 ARG A N 1
ATOM 758 C CA . ARG A 1 95 ? 8.015 -1.289 3.489 1.00 90.94 95 ARG A CA 1
ATOM 759 C C . ARG A 1 95 ? 6.602 -1.674 3.918 1.00 90.94 95 ARG A C 1
ATOM 761 O O . ARG A 1 95 ? 6.202 -1.295 5.014 1.00 90.94 95 ARG A O 1
ATOM 768 N N . ALA A 1 96 ? 5.895 -2.447 3.096 1.00 88.62 96 ALA A N 1
ATOM 769 C CA . ALA A 1 96 ? 4.539 -2.899 3.390 1.00 88.62 96 ALA A CA 1
ATOM 770 C C . ALA A 1 96 ? 4.488 -3.782 4.646 1.00 88.62 96 ALA A C 1
ATOM 772 O O . ALA A 1 96 ? 3.634 -3.583 5.504 1.00 88.62 96 ALA A O 1
ATOM 773 N N . GLU A 1 97 ? 5.439 -4.707 4.801 1.00 91.06 97 GLU A N 1
ATOM 774 C CA . GLU A 1 97 ? 5.520 -5.558 5.993 1.00 91.06 97 GLU A CA 1
ATOM 775 C C . GLU A 1 97 ? 5.777 -4.733 7.264 1.00 91.06 97 GLU A C 1
ATOM 777 O O . GLU A 1 97 ? 5.125 -4.937 8.285 1.00 91.06 97 GLU A O 1
ATOM 782 N N . ARG A 1 98 ? 6.661 -3.728 7.200 1.00 93.62 98 ARG A N 1
ATOM 783 C CA . ARG A 1 98 ? 6.889 -2.805 8.325 1.00 93.62 98 ARG A CA 1
ATOM 784 C C . ARG A 1 98 ? 5.653 -1.979 8.668 1.00 93.62 98 ARG A C 1
ATOM 786 O O . ARG A 1 98 ? 5.420 -1.706 9.841 1.00 93.62 98 ARG A O 1
ATOM 793 N N . GLU A 1 99 ? 4.896 -1.532 7.670 1.00 90.94 99 GLU A N 1
ATOM 794 C CA . GLU A 1 99 ? 3.649 -0.802 7.905 1.00 90.94 99 GLU A CA 1
ATOM 795 C C . GLU A 1 99 ? 2.615 -1.698 8.592 1.00 90.94 99 GLU A C 1
ATOM 797 O O . GLU A 1 99 ? 2.048 -1.298 9.608 1.00 90.94 99 GLU A O 1
ATOM 802 N N . ARG A 1 100 ? 2.450 -2.933 8.106 1.00 90.62 100 ARG A N 1
ATOM 803 C CA . ARG A 1 100 ? 1.569 -3.931 8.717 1.00 90.62 100 ARG A CA 1
ATOM 804 C C . ARG A 1 100 ? 1.948 -4.208 10.171 1.00 90.62 100 ARG A C 1
ATOM 806 O O . ARG A 1 100 ? 1.084 -4.159 11.037 1.00 90.62 100 ARG A O 1
ATOM 813 N N . GLN A 1 101 ? 3.233 -4.420 10.456 1.00 94.12 101 GLN A N 1
ATOM 814 C CA . GLN A 1 101 ? 3.720 -4.646 11.822 1.00 94.12 101 GLN A CA 1
ATOM 815 C C . GLN A 1 101 ? 3.433 -3.459 12.747 1.00 94.12 101 GLN A C 1
ATOM 817 O O . GLN A 1 101 ? 3.028 -3.653 13.890 1.00 94.12 101 GLN A O 1
ATOM 822 N N . ARG A 1 102 ? 3.600 -2.223 12.260 1.00 94.62 102 ARG A N 1
ATOM 823 C CA . ARG A 1 102 ? 3.265 -1.016 13.033 1.00 94.62 102 ARG A CA 1
ATOM 824 C C . ARG A 1 102 ? 1.774 -0.926 13.326 1.00 94.62 102 ARG A C 1
ATOM 826 O O . ARG A 1 102 ? 1.404 -0.555 14.435 1.00 94.62 102 ARG A O 1
ATOM 833 N N . GLU A 1 103 ? 0.933 -1.247 12.350 1.00 93.44 103 GLU A N 1
ATOM 834 C CA . GLU A 1 103 ? -0.519 -1.249 12.529 1.00 93.44 103 GLU A CA 1
ATOM 835 C C . GLU A 1 103 ? -0.960 -2.335 13.521 1.00 93.44 103 GLU A C 1
ATOM 837 O O . GLU A 1 103 ? -1.753 -2.068 14.423 1.00 93.44 103 GLU A O 1
ATOM 842 N N . GLU A 1 104 ? -0.386 -3.537 13.430 1.00 93.31 104 GLU A N 1
ATOM 843 C CA . GLU A 1 104 ? -0.633 -4.620 14.388 1.00 93.31 104 GLU A CA 1
ATOM 844 C C . GLU A 1 104 ? -0.172 -4.252 15.806 1.00 93.31 104 GLU A C 1
ATOM 846 O O . GLU A 1 104 ?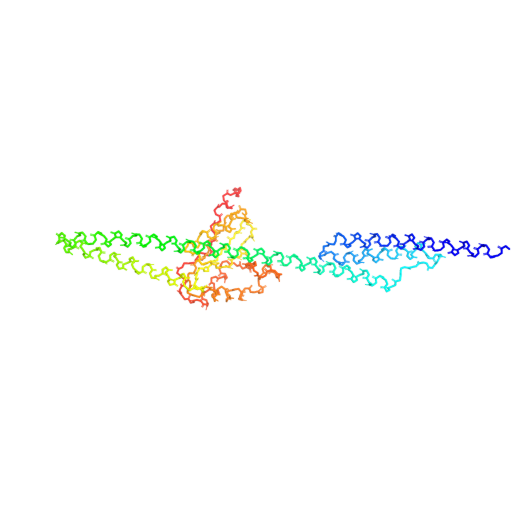 -0.878 -4.538 16.775 1.00 93.31 104 GLU A O 1
ATOM 851 N N . GLU A 1 105 ? 0.970 -3.572 15.945 1.00 95.62 105 GLU A N 1
ATOM 852 C CA . GLU A 1 105 ? 1.459 -3.080 17.234 1.00 95.62 105 GLU A CA 1
ATOM 853 C C . GLU A 1 105 ? 0.540 -1.997 17.821 1.00 95.62 105 GLU A C 1
ATOM 855 O O . GLU A 1 105 ? 0.272 -2.010 19.025 1.00 95.62 105 GLU A O 1
ATOM 860 N N . LYS A 1 106 ? 0.024 -1.074 16.996 1.00 95.88 106 LYS A N 1
ATOM 861 C CA . LYS A 1 106 ? -0.955 -0.064 17.431 1.00 95.88 106 LYS A CA 1
ATOM 862 C C . LYS A 1 106 ? -2.245 -0.713 17.916 1.00 95.88 106 LYS A C 1
ATOM 864 O O . LYS A 1 106 ? -2.666 -0.428 19.035 1.00 95.88 106 LYS A O 1
ATOM 869 N N . ALA A 1 107 ? -2.811 -1.625 17.124 1.00 94.81 107 ALA A N 1
ATOM 870 C CA . ALA A 1 107 ? -4.005 -2.370 17.507 1.00 94.81 107 ALA A CA 1
ATOM 871 C C . ALA A 1 107 ? -3.777 -3.121 18.827 1.00 94.81 107 ALA A C 1
ATOM 873 O O . ALA A 1 107 ? -4.576 -3.013 19.752 1.00 94.81 107 ALA A O 1
ATOM 874 N N . ARG A 1 108 ? -2.638 -3.812 18.971 1.00 94.69 108 ARG A N 1
ATOM 875 C CA . ARG A 1 108 ? -2.281 -4.500 20.219 1.00 94.69 108 ARG A CA 1
ATOM 876 C C . ARG A 1 108 ? -2.233 -3.543 21.414 1.00 94.69 108 ARG A C 1
ATOM 878 O O . ARG A 1 108 ? -2.801 -3.856 22.456 1.00 94.69 108 ARG A O 1
ATOM 885 N N . LYS A 1 109 ? -1.582 -2.385 21.274 1.00 96.06 109 LYS A N 1
ATOM 886 C CA . LYS A 1 109 ? -1.508 -1.377 22.344 1.00 96.06 109 LYS A CA 1
ATOM 887 C C . LYS A 1 109 ? -2.881 -0.818 22.709 1.00 96.06 109 LYS A C 1
ATOM 889 O O . LYS A 1 109 ? -3.101 -0.508 23.874 1.00 96.06 109 LYS A O 1
ATOM 894 N N . GLU A 1 110 ? -3.792 -0.677 21.751 1.00 95.38 110 GLU A N 1
ATOM 895 C CA . GLU A 1 110 ? -5.180 -0.282 22.021 1.00 95.38 110 GLU A CA 1
ATOM 896 C C . GLU A 1 110 ? -5.920 -1.331 22.836 1.00 95.38 110 GLU A C 1
ATOM 898 O O . GLU A 1 110 ? -6.473 -0.984 23.876 1.00 95.38 110 GLU A O 1
ATOM 903 N N . PHE A 1 111 ? -5.856 -2.604 22.434 1.00 94.38 111 PHE A N 1
ATOM 904 C CA . PHE A 1 111 ? -6.446 -3.700 23.208 1.00 94.38 111 PHE A CA 1
ATOM 905 C C . PHE A 1 111 ? -5.886 -3.754 24.635 1.00 94.38 111 PHE A C 1
ATOM 907 O O . PHE A 1 111 ? -6.648 -3.870 25.591 1.00 94.38 111 PHE A O 1
ATOM 914 N N . GLU A 1 112 ? -4.566 -3.624 24.802 1.00 95.69 112 GLU A N 1
ATOM 915 C CA . GLU A 1 112 ? -3.922 -3.622 26.123 1.00 95.69 112 GLU A CA 1
ATOM 916 C C . GLU A 1 112 ? -4.371 -2.430 26.985 1.00 95.69 112 GLU A C 1
ATOM 918 O O . GLU A 1 112 ? -4.663 -2.600 28.171 1.00 95.69 112 GLU A O 1
ATOM 923 N N . ARG A 1 113 ? -4.464 -1.228 26.401 1.00 96.50 113 ARG A N 1
ATOM 924 C CA . ARG A 1 113 ? -4.928 -0.019 27.101 1.00 96.50 113 ARG A CA 1
ATOM 925 C C . ARG A 1 113 ? -6.388 -0.124 27.514 1.00 96.50 113 ARG A C 1
ATOM 927 O O . ARG A 1 113 ? -6.711 0.207 28.653 1.00 96.50 113 ARG A O 1
ATOM 934 N N . GLU A 1 114 ? -7.244 -0.588 26.613 1.00 96.44 114 GLU A N 1
ATOM 935 C CA . GLU A 1 114 ? -8.673 -0.713 26.875 1.00 96.44 114 GLU A CA 1
ATOM 936 C C . GLU A 1 114 ? -8.947 -1.784 27.931 1.00 96.44 114 GLU A C 1
ATOM 938 O O . GLU A 1 114 ? -9.651 -1.533 28.908 1.00 96.44 114 GLU A O 1
ATOM 943 N N . LYS A 1 115 ? -8.272 -2.934 27.833 1.00 95.75 115 LYS A N 1
ATOM 944 C CA . LYS A 1 115 ? -8.319 -3.968 28.870 1.00 95.75 115 LYS A CA 1
ATOM 945 C C . LYS A 1 115 ? -7.879 -3.425 30.232 1.00 95.75 115 LYS A C 1
ATOM 947 O O . LYS A 1 115 ? -8.546 -3.668 31.234 1.00 95.75 115 LYS A O 1
ATOM 952 N N . ALA A 1 116 ? -6.780 -2.671 30.293 1.00 97.25 116 ALA A N 1
ATOM 953 C CA . ALA A 1 116 ? -6.312 -2.074 31.544 1.00 97.25 116 ALA A CA 1
ATOM 954 C C . ALA A 1 116 ? -7.318 -1.061 32.124 1.00 97.25 116 ALA A C 1
ATOM 956 O O . ALA A 1 116 ? -7.506 -1.012 33.343 1.00 97.25 116 ALA A O 1
ATOM 957 N N . ARG A 1 117 ? -7.985 -0.276 31.266 1.00 97.75 117 ARG A N 1
ATOM 958 C CA . ARG A 1 117 ? -9.053 0.655 31.661 1.00 97.75 117 ARG A CA 1
ATOM 959 C C . ARG A 1 117 ? -10.231 -0.095 32.285 1.00 97.75 117 ARG A C 1
ATOM 961 O O . ARG A 1 117 ? -10.639 0.262 33.390 1.00 97.75 117 ARG A O 1
ATOM 968 N N . LEU A 1 118 ? -10.715 -1.145 31.621 1.00 96.69 118 LEU A N 1
ATOM 969 C CA . LEU A 1 118 ? -11.834 -1.964 32.093 1.00 96.69 118 LEU A CA 1
ATOM 970 C C . LEU A 1 118 ? -11.500 -2.711 33.390 1.00 96.69 118 LEU A C 1
ATOM 972 O O . LEU A 1 118 ? -12.299 -2.698 34.318 1.00 96.69 118 LEU A O 1
ATOM 976 N N . LEU A 1 119 ? -10.295 -3.276 33.523 1.00 97.00 119 LEU A N 1
ATOM 977 C CA . LEU A 1 119 ? -9.856 -3.928 34.767 1.00 97.00 119 LEU A CA 1
ATOM 978 C C . LEU A 1 119 ? -9.793 -2.951 35.950 1.00 97.00 119 LEU A C 1
ATOM 980 O O . LEU A 1 119 ? -10.153 -3.303 37.074 1.00 97.00 119 LEU A O 1
ATOM 984 N N . LYS A 1 120 ? -9.364 -1.706 35.708 1.00 97.62 120 LYS A N 1
ATOM 985 C CA . LYS A 1 120 ? -9.384 -0.657 36.734 1.00 97.62 120 LYS A CA 1
ATOM 986 C C . LYS A 1 120 ? -10.815 -0.276 37.114 1.00 97.62 120 LYS A C 1
ATOM 988 O O . LYS A 1 120 ? -11.097 -0.099 38.296 1.00 97.62 120 LYS A O 1
ATOM 993 N N . GLU A 1 121 ? -11.708 -0.141 36.134 1.00 96.69 121 GLU A N 1
ATOM 994 C CA . GLU A 1 121 ? -13.127 0.120 36.393 1.00 96.69 121 GLU A CA 1
ATOM 995 C C . GLU A 1 121 ? -13.761 -1.012 37.204 1.00 96.69 121 GLU A C 1
ATOM 997 O O . GLU A 1 121 ? -14.382 -0.741 38.231 1.00 96.69 121 GLU A O 1
ATOM 1002 N N . ARG A 1 122 ? -13.509 -2.263 36.817 1.00 96.50 122 ARG A N 1
ATOM 1003 C CA . ARG A 1 122 ? -13.947 -3.457 37.536 1.00 96.50 122 ARG A CA 1
ATOM 1004 C C . ARG A 1 122 ? -13.517 -3.425 39.003 1.00 96.50 122 ARG A C 1
ATOM 1006 O O . ARG A 1 122 ? -14.363 -3.519 39.884 1.00 96.50 122 ARG A O 1
ATOM 1013 N N . SER A 1 123 ? -12.229 -3.194 39.271 1.00 97.19 123 SER A N 1
ATOM 1014 C CA . SER A 1 123 ? -11.691 -3.122 40.639 1.00 97.19 123 SER A CA 1
ATOM 1015 C C . SER A 1 123 ? -12.339 -2.011 41.482 1.00 97.19 123 SER A C 1
ATOM 1017 O O . SER A 1 123 ? -12.604 -2.194 42.676 1.00 97.19 123 SER A O 1
ATOM 1019 N N . ASN A 1 124 ? -12.647 -0.863 40.867 1.00 95.38 124 ASN A N 1
ATOM 1020 C CA . ASN A 1 124 ? -13.357 0.226 41.538 1.00 95.38 124 ASN A CA 1
ATOM 1021 C C . ASN A 1 124 ? -14.803 -0.166 41.882 1.00 95.38 124 ASN A C 1
ATOM 1023 O O . ASN A 1 124 ? -15.260 0.123 42.990 1.00 95.38 124 ASN A O 1
ATOM 1027 N N . VAL A 1 125 ? -15.513 -0.815 40.950 1.00 93.69 125 VAL A N 1
ATOM 1028 C CA . VAL A 1 125 ? -16.894 -1.286 41.149 1.00 93.69 125 VAL A CA 1
ATOM 1029 C C . VAL A 1 125 ? -16.941 -2.369 42.228 1.00 93.69 125 VAL A C 1
ATOM 1031 O O . VAL A 1 125 ? -17.752 -2.258 43.142 1.00 93.69 125 VAL A O 1
ATOM 1034 N N . GLU A 1 126 ? -16.027 -3.344 42.199 1.00 94.62 126 GLU A N 1
ATOM 1035 C CA . GLU A 1 126 ? -15.890 -4.384 43.233 1.00 94.62 126 GLU A CA 1
ATOM 1036 C C . GLU A 1 126 ? -15.659 -3.769 44.623 1.00 94.62 126 GLU A C 1
ATOM 1038 O O . GLU A 1 126 ? -16.325 -4.128 45.595 1.00 94.62 126 GLU A O 1
ATOM 1043 N N . SER A 1 127 ? -14.761 -2.783 44.720 1.00 94.56 127 SER A N 1
ATOM 1044 C CA . SER A 1 127 ? -14.473 -2.090 45.983 1.00 94.56 127 SER A CA 1
ATOM 1045 C C . SER A 1 127 ? -15.673 -1.295 46.508 1.00 94.56 127 SER A C 1
ATOM 1047 O O . SER A 1 127 ? -15.900 -1.236 47.718 1.00 94.56 127 SER A O 1
ATOM 1049 N N . ALA A 1 128 ? -16.437 -0.655 45.619 1.00 92.75 128 ALA A N 1
ATOM 1050 C CA . ALA A 1 128 ? -17.647 0.078 45.982 1.00 92.75 128 ALA A CA 1
ATOM 1051 C C . ALA A 1 128 ? -18.776 -0.871 46.414 1.00 92.75 128 ALA A C 1
ATOM 1053 O O . ALA A 1 128 ? -19.440 -0.605 47.418 1.00 92.75 128 ALA A O 1
ATOM 1054 N N . LEU A 1 129 ? -18.938 -1.997 45.713 1.00 92.50 129 LEU A N 1
ATOM 1055 C CA . LEU A 1 129 ? -19.907 -3.040 46.037 1.00 92.50 129 LEU A CA 1
ATOM 1056 C C . LEU A 1 129 ? -19.646 -3.612 47.434 1.00 92.50 129 LEU A C 1
ATOM 1058 O O . LEU A 1 129 ? -20.549 -3.598 48.268 1.00 92.50 129 LEU A O 1
ATOM 1062 N N . ALA A 1 130 ? -18.399 -3.989 47.733 1.00 91.94 130 ALA A N 1
ATOM 1063 C CA . ALA A 1 130 ? -18.016 -4.512 49.045 1.00 91.94 130 ALA A CA 1
ATOM 1064 C C . ALA A 1 130 ? -18.334 -3.533 50.194 1.00 91.94 130 ALA A C 1
ATOM 1066 O O . ALA A 1 130 ? -18.744 -3.947 51.278 1.00 91.94 130 ALA A O 1
ATOM 1067 N N . ARG A 1 131 ? -18.188 -2.217 49.966 1.00 91.69 131 ARG A N 1
ATOM 1068 C CA . ARG A 1 131 ? -18.549 -1.185 50.956 1.00 91.69 131 ARG A CA 1
ATOM 1069 C C . ARG A 1 131 ? -20.059 -1.079 51.172 1.00 91.69 131 ARG A C 1
ATOM 1071 O O . ARG A 1 131 ? -20.485 -0.903 52.309 1.00 91.69 131 ARG A O 1
ATOM 1078 N N . LEU A 1 132 ? -20.866 -1.156 50.112 1.00 89.69 132 LEU A N 1
ATOM 1079 C CA . LEU A 1 132 ? -22.329 -1.102 50.234 1.00 89.69 132 LEU A CA 1
ATOM 1080 C C . LEU A 1 132 ? -22.893 -2.356 50.904 1.00 89.69 132 LEU A C 1
ATOM 1082 O O . LEU A 1 132 ? -23.782 -2.238 51.749 1.00 89.69 132 LEU A O 1
ATOM 1086 N N . GLU A 1 133 ? -22.338 -3.525 50.584 1.00 87.31 133 GLU A N 1
ATOM 1087 C CA . GLU A 1 133 ? -22.693 -4.792 51.226 1.00 87.31 133 GLU A CA 1
ATOM 1088 C C . GLU A 1 133 ? -22.352 -4.773 52.721 1.00 87.31 133 GLU A C 1
ATOM 1090 O O . GLU A 1 133 ? -23.198 -5.127 53.542 1.00 87.31 133 GLU A O 1
ATOM 1095 N N . ALA A 1 134 ? -21.172 -4.265 53.096 1.00 88.25 134 ALA A N 1
ATOM 1096 C CA . ALA A 1 134 ? -20.787 -4.096 54.500 1.00 88.25 134 ALA A CA 1
ATOM 1097 C C . ALA A 1 134 ? -21.703 -3.122 55.269 1.00 88.25 134 ALA A C 1
ATOM 1099 O O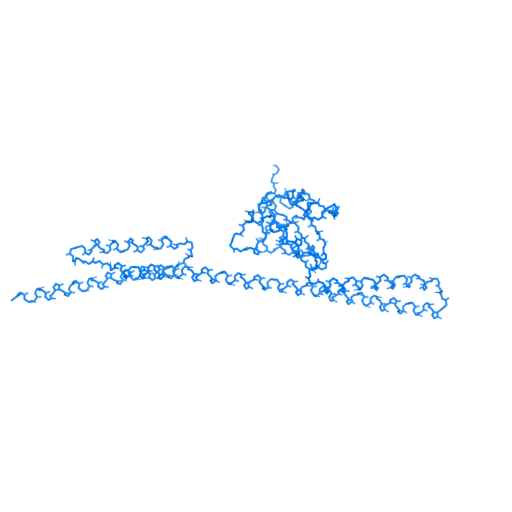 . ALA A 1 134 ? -21.918 -3.293 56.467 1.00 88.25 134 ALA A O 1
ATOM 1100 N N . ASN A 1 135 ? -22.269 -2.125 54.582 1.00 87.12 135 ASN A N 1
ATOM 1101 C CA . ASN A 1 135 ? -23.187 -1.138 55.157 1.00 87.12 135 ASN A CA 1
ATOM 1102 C C . ASN A 1 135 ? -24.665 -1.577 55.126 1.00 87.12 135 ASN A C 1
ATOM 1104 O O . ASN A 1 135 ? -25.532 -0.805 55.533 1.00 87.12 135 ASN A O 1
ATOM 1108 N N . GLY A 1 136 ? -24.978 -2.782 54.631 1.00 83.62 136 GLY A N 1
ATOM 1109 C CA . GLY A 1 136 ? -26.345 -3.315 54.581 1.00 83.62 136 GLY A CA 1
ATOM 1110 C C . GLY A 1 136 ? -27.268 -2.652 53.549 1.00 83.62 136 GLY A C 1
ATOM 1111 O O . GLY A 1 136 ? -28.482 -2.842 53.609 1.00 83.62 136 GLY A O 1
ATOM 1112 N N . ASN A 1 137 ? -26.727 -1.887 52.593 1.00 82.50 137 ASN A N 1
ATOM 1113 C CA . ASN A 1 137 ? -27.516 -1.265 51.527 1.00 82.50 137 ASN A CA 1
ATOM 1114 C C . ASN A 1 137 ? -27.697 -2.242 50.353 1.00 82.50 137 ASN A C 1
ATOM 1116 O O . ASN A 1 137 ? -26.933 -2.231 49.386 1.00 82.50 137 ASN A O 1
ATOM 1120 N N . ALA A 1 138 ? -28.708 -3.107 50.459 1.00 76.69 138 ALA A N 1
ATOM 1121 C CA . ALA A 1 138 ? -28.978 -4.166 49.484 1.00 76.69 138 ALA A CA 1
ATOM 1122 C C . ALA A 1 138 ? -29.396 -3.646 48.095 1.00 76.69 138 ALA A C 1
ATOM 1124 O O . ALA A 1 138 ? -29.077 -4.284 47.092 1.00 76.69 138 ALA A O 1
ATOM 1125 N N . GLU A 1 139 ? -30.075 -2.498 48.034 1.00 77.19 139 GLU A N 1
ATOM 1126 C CA . GLU A 1 139 ? -30.589 -1.912 46.790 1.00 77.19 139 GLU A CA 1
ATOM 1127 C C . GLU A 1 139 ? -29.451 -1.292 45.966 1.00 77.19 139 GLU A C 1
ATOM 1129 O O . GLU A 1 139 ? -29.243 -1.676 44.818 1.00 77.19 139 GLU A O 1
ATOM 1134 N N . GLY A 1 140 ? -28.593 -0.469 46.584 1.00 79.12 140 GLY A N 1
ATOM 1135 C CA . GLY A 1 140 ? -27.404 0.070 45.908 1.00 79.12 140 GLY A CA 1
ATOM 1136 C C . GLY A 1 140 ? -26.369 -1.001 45.527 1.00 79.12 140 GLY A C 1
ATOM 1137 O O . GLY A 1 140 ? -25.602 -0.826 44.580 1.00 79.12 140 GLY A O 1
ATOM 1138 N N . ALA A 1 141 ? -26.354 -2.137 46.233 1.00 85.75 141 ALA A N 1
ATOM 1139 C CA . ALA A 1 141 ? -25.532 -3.286 45.865 1.00 85.75 141 ALA A CA 1
ATOM 1140 C C . ALA A 1 141 ? -26.053 -4.011 44.608 1.00 85.75 141 ALA A C 1
ATOM 1142 O O . ALA A 1 141 ? -25.259 -4.611 43.886 1.00 85.75 141 ALA A O 1
ATOM 1143 N N . ALA A 1 142 ? -27.358 -3.972 44.315 1.00 88.19 142 ALA A N 1
ATOM 1144 C CA . ALA A 1 142 ? -27.913 -4.594 43.112 1.00 88.19 142 ALA A CA 1
ATOM 1145 C C . ALA A 1 142 ? -27.448 -3.874 41.834 1.00 88.19 142 ALA A C 1
ATOM 1147 O O . ALA A 1 142 ? -26.942 -4.528 40.921 1.00 88.19 142 ALA A O 1
ATOM 1148 N N . ASP A 1 143 ? -27.509 -2.540 41.817 1.00 88.81 143 ASP A N 1
ATOM 1149 C CA . ASP A 1 143 ? -27.062 -1.725 40.678 1.00 88.81 143 ASP A CA 1
ATOM 1150 C C . ASP A 1 143 ? -25.567 -1.910 40.385 1.00 88.81 143 ASP A C 1
ATOM 1152 O O . ASP A 1 143 ? -25.153 -2.056 39.233 1.00 88.81 143 ASP A O 1
ATOM 1156 N N . LEU A 1 144 ? -24.732 -1.965 41.431 1.00 91.38 144 LEU A N 1
ATOM 1157 C CA . LEU A 1 144 ? -23.297 -2.204 41.263 1.00 91.38 144 LEU A CA 1
ATOM 1158 C C . LEU A 1 144 ? -22.978 -3.624 40.780 1.00 91.38 144 LEU A C 1
ATOM 1160 O O . LEU A 1 144 ? -21.996 -3.793 40.061 1.00 91.38 144 LEU A O 1
ATOM 1164 N N . ARG A 1 145 ? -23.792 -4.635 41.117 1.00 91.50 145 ARG A N 1
ATOM 1165 C CA . ARG A 1 145 ? -23.641 -5.990 40.555 1.00 91.50 145 ARG A CA 1
ATOM 1166 C C . ARG A 1 145 ? -23.990 -6.032 39.071 1.00 91.50 145 ARG A C 1
ATOM 1168 O O . ARG A 1 145 ? -23.264 -6.674 38.319 1.00 91.50 145 ARG A O 1
ATOM 1175 N N . ALA A 1 146 ? -25.048 -5.336 38.650 1.00 92.94 146 ALA A N 1
ATOM 1176 C CA . ALA A 1 146 ? -25.386 -5.211 37.231 1.00 92.94 146 ALA A CA 1
ATOM 1177 C C . ALA A 1 146 ? -24.243 -4.533 36.463 1.00 92.94 146 ALA A C 1
ATOM 1179 O O . ALA A 1 146 ? -23.732 -5.086 35.494 1.00 92.94 146 ALA A O 1
ATOM 1180 N N . LYS A 1 147 ? -23.738 -3.409 36.988 1.00 93.50 147 LYS A N 1
ATOM 1181 C CA . LYS A 1 147 ? -22.585 -2.725 36.400 1.00 93.50 147 LYS A CA 1
ATOM 1182 C C . LYS A 1 147 ? -21.332 -3.610 36.347 1.00 93.50 147 LYS A C 1
ATOM 1184 O O . LYS A 1 147 ? -20.581 -3.545 35.378 1.00 93.50 147 LYS A O 1
ATOM 1189 N N . LEU A 1 148 ? -21.077 -4.417 37.378 1.00 94.69 148 LEU A N 1
ATOM 1190 C CA . LEU A 1 148 ? -19.945 -5.347 37.388 1.00 94.69 148 LEU A CA 1
ATOM 1191 C C . LEU A 1 148 ? -20.069 -6.389 36.268 1.00 94.69 148 LEU A C 1
ATOM 1193 O O . LEU A 1 148 ? -19.093 -6.626 35.561 1.00 94.69 148 LEU A O 1
ATOM 1197 N N . ALA A 1 149 ? -21.267 -6.945 36.070 1.00 95.38 149 ALA A N 1
ATOM 1198 C CA . ALA A 1 149 ? -21.540 -7.889 34.990 1.00 95.38 149 ALA A CA 1
ATOM 1199 C C . ALA A 1 149 ? -21.340 -7.258 33.600 1.00 95.38 149 ALA A C 1
ATOM 1201 O O . ALA A 1 149 ? -20.734 -7.888 32.734 1.00 95.38 149 ALA A O 1
ATOM 1202 N N . ASP A 1 150 ? -21.767 -6.006 33.404 1.00 95.50 150 ASP A N 1
ATOM 1203 C CA . ASP A 1 150 ? -21.542 -5.273 32.149 1.00 95.50 150 ASP A CA 1
ATOM 1204 C C . ASP A 1 150 ? -20.043 -5.082 31.866 1.00 95.50 150 ASP A C 1
ATOM 1206 O O . ASP A 1 150 ? -19.578 -5.285 30.742 1.00 95.50 150 ASP A O 1
ATOM 1210 N N . VAL A 1 151 ? -19.262 -4.726 32.894 1.00 95.25 151 VAL A N 1
ATOM 1211 C CA . VAL A 1 151 ? -17.805 -4.564 32.772 1.00 95.25 151 VAL A CA 1
ATOM 1212 C C . VAL A 1 151 ? -17.124 -5.903 32.480 1.00 95.25 151 VAL A C 1
ATOM 1214 O O . VAL A 1 151 ? -16.240 -5.951 31.626 1.00 95.25 151 VAL A O 1
ATOM 1217 N N . ASP A 1 152 ? -17.529 -6.991 33.138 1.00 95.38 152 ASP A N 1
ATOM 1218 C CA . ASP A 1 152 ? -16.993 -8.330 32.865 1.00 95.38 152 ASP A CA 1
ATOM 1219 C C . ASP A 1 152 ? -17.325 -8.798 31.437 1.00 95.38 152 ASP A C 1
ATOM 1221 O O . ASP A 1 152 ? -16.454 -9.349 30.757 1.00 95.38 152 ASP A O 1
ATOM 1225 N N . SER A 1 153 ? -18.534 -8.510 30.940 1.00 95.75 153 SER A N 1
ATOM 1226 C CA . SER A 1 153 ? -18.905 -8.761 29.541 1.00 95.75 153 SER A CA 1
ATOM 1227 C C . SER A 1 153 ? -18.015 -7.970 28.582 1.00 95.75 153 SER A C 1
ATOM 1229 O O . SER A 1 153 ? -17.452 -8.543 27.652 1.00 95.75 153 SER A O 1
ATOM 1231 N N . ALA A 1 154 ? -17.807 -6.675 28.840 1.00 94.00 154 ALA A N 1
ATOM 1232 C CA . ALA A 1 154 ? -16.948 -5.832 28.012 1.00 94.00 154 ALA A CA 1
ATOM 1233 C C . ALA A 1 154 ? -15.486 -6.316 27.997 1.00 94.00 154 ALA A C 1
ATOM 1235 O O . ALA A 1 154 ? -14.829 -6.283 26.955 1.00 94.00 154 ALA A O 1
ATOM 1236 N N . ILE A 1 155 ? -14.966 -6.797 29.133 1.00 94.44 155 ILE A N 1
ATOM 1237 C CA . ILE A 1 155 ? -13.631 -7.410 29.200 1.00 94.44 155 ILE A CA 1
ATOM 1238 C C . ILE A 1 155 ? -13.581 -8.653 28.310 1.00 94.44 155 ILE A C 1
ATOM 1240 O O . ILE A 1 155 ? -12.647 -8.787 27.516 1.00 94.44 155 ILE A O 1
ATOM 1244 N N . SER A 1 156 ? -14.582 -9.532 28.412 1.00 94.12 156 SER A N 1
ATOM 1245 C CA . SER A 1 156 ? -14.653 -10.756 27.610 1.00 94.12 156 SER A CA 1
ATOM 1246 C C . SER A 1 156 ? -14.713 -10.456 26.110 1.00 94.12 156 SER A C 1
ATOM 124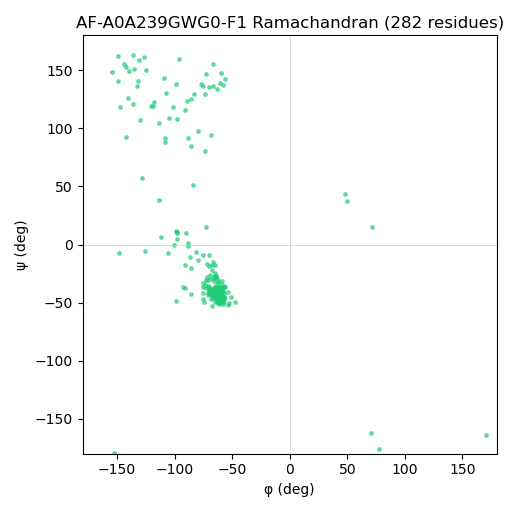8 O O . SER A 1 156 ? -13.985 -11.078 25.336 1.00 94.12 156 SER A O 1
ATOM 1250 N N . ASP A 1 157 ? -15.479 -9.443 25.703 1.00 91.56 157 ASP A N 1
ATOM 1251 C CA . ASP A 1 157 ? -15.570 -9.006 24.307 1.00 91.56 157 ASP A CA 1
ATOM 1252 C C . ASP A 1 157 ? -14.223 -8.497 23.773 1.00 91.56 157 ASP A C 1
ATOM 1254 O O . ASP A 1 157 ? -13.787 -8.874 22.680 1.00 91.56 157 ASP A O 1
ATOM 1258 N N . VAL A 1 158 ? -13.527 -7.656 24.547 1.00 92.44 158 VAL A N 1
ATOM 1259 C CA . VAL A 1 158 ? -12.201 -7.129 24.184 1.00 92.44 158 VAL A CA 1
ATOM 1260 C C . VAL A 1 158 ? -11.177 -8.261 24.076 1.00 92.44 158 VAL A C 1
ATOM 1262 O O . VAL A 1 158 ? -10.388 -8.287 23.129 1.00 92.44 158 VAL A O 1
ATOM 1265 N N . GLU A 1 159 ? -11.192 -9.219 25.004 1.00 92.12 159 GLU A N 1
ATOM 1266 C CA . GLU A 1 159 ? -10.309 -10.389 24.973 1.00 92.12 159 GLU A CA 1
ATOM 1267 C C . GLU A 1 159 ? -10.607 -11.313 23.789 1.00 92.12 159 GLU A C 1
ATOM 1269 O O . GLU A 1 159 ? -9.676 -11.738 23.099 1.00 92.12 159 GLU A O 1
ATOM 1274 N N . GLY A 1 160 ? -11.885 -11.574 23.511 1.00 91.25 160 GLY A N 1
ATOM 1275 C CA . GLY A 1 160 ? -12.325 -12.372 22.370 1.00 91.25 160 GLY A CA 1
ATOM 1276 C C . GLY A 1 160 ? -11.863 -11.767 21.044 1.00 91.25 160 GLY A C 1
ATOM 1277 O O . GLY A 1 160 ? -11.277 -12.464 20.211 1.00 91.25 160 GLY A O 1
ATOM 1278 N N . ARG A 1 161 ? -12.024 -10.448 20.875 1.00 89.31 161 ARG A N 1
ATOM 1279 C CA . ARG A 1 161 ? -11.537 -9.720 19.690 1.00 89.31 161 ARG A CA 1
ATOM 1280 C C . ARG A 1 161 ? -10.016 -9.715 19.589 1.00 89.31 161 ARG A C 1
ATOM 1282 O O . ARG A 1 161 ? -9.476 -9.907 18.502 1.00 89.31 161 ARG A O 1
ATOM 1289 N N . ALA A 1 162 ? -9.312 -9.521 20.702 1.00 90.62 162 ALA A N 1
ATOM 1290 C CA . ALA A 1 162 ? -7.853 -9.547 20.712 1.00 90.62 162 ALA A CA 1
ATOM 1291 C C . ALA A 1 162 ? -7.306 -10.932 20.315 1.00 90.62 162 ALA A C 1
ATOM 1293 O O . ALA A 1 162 ? -6.313 -11.009 19.583 1.00 90.62 162 ALA A O 1
ATOM 1294 N N . ALA A 1 163 ? -7.964 -12.007 20.767 1.00 91.88 163 ALA A N 1
ATOM 1295 C CA . ALA A 1 163 ? -7.603 -13.392 20.476 1.00 91.88 163 ALA A CA 1
ATOM 1296 C C . ALA A 1 163 ? -7.940 -13.814 19.036 1.00 91.88 163 ALA A C 1
ATOM 1298 O O . ALA A 1 163 ? -7.187 -14.579 18.426 1.00 91.88 163 ALA A O 1
ATOM 1299 N N . ASN A 1 164 ? -9.036 -13.309 18.464 1.00 91.81 164 ASN A N 1
ATOM 1300 C CA . ASN A 1 164 ? -9.402 -13.602 17.083 1.00 91.81 164 ASN A CA 1
ATOM 1301 C C . ASN A 1 164 ? -8.589 -12.746 16.094 1.00 91.81 164 ASN A C 1
ATOM 1303 O O . ASN A 1 164 ? -8.925 -11.609 15.769 1.00 91.81 164 ASN A O 1
ATOM 1307 N N . VAL A 1 165 ? -7.522 -13.326 15.541 1.00 88.62 165 VAL A N 1
ATOM 1308 C CA . VAL A 1 165 ? -6.663 -12.659 14.544 1.00 88.62 165 VAL A CA 1
ATOM 1309 C C . VAL A 1 165 ? -7.361 -12.352 13.215 1.00 88.62 165 VAL A C 1
ATOM 1311 O O . VAL A 1 165 ? -6.850 -11.533 12.453 1.00 88.62 165 VAL A O 1
ATOM 1314 N N . ARG A 1 166 ? -8.502 -12.993 12.932 1.00 93.38 166 ARG A N 1
ATOM 1315 C CA . ARG A 1 166 ? -9.306 -12.754 11.724 1.00 93.38 166 ARG A CA 1
ATOM 1316 C C . ARG A 1 166 ? -10.376 -11.684 11.927 1.00 93.38 166 ARG A C 1
ATOM 1318 O O . ARG A 1 166 ? -10.858 -11.146 10.932 1.00 93.38 166 ARG A O 1
ATOM 1325 N N . ALA A 1 167 ? -10.712 -11.365 13.178 1.00 92.69 167 ALA A N 1
ATOM 1326 C CA . ALA A 1 167 ? -11.668 -10.318 13.497 1.00 92.69 167 ALA A CA 1
ATOM 1327 C C . ALA A 1 167 ? -11.086 -8.927 13.241 1.00 92.69 167 ALA A C 1
ATOM 1329 O O . ALA A 1 167 ? -9.891 -8.670 13.434 1.00 92.69 167 ALA A O 1
ATOM 1330 N N . GLY A 1 168 ? -11.958 -8.012 12.838 1.00 93.69 168 GLY A N 1
ATOM 1331 C CA . GLY A 1 168 ? -11.599 -6.625 12.601 1.00 93.69 168 GLY A CA 1
ATOM 1332 C C . GLY A 1 168 ? -12.719 -5.850 11.927 1.00 93.69 168 GLY A C 1
ATOM 1333 O O . GLY A 1 168 ? -13.869 -6.283 11.881 1.00 93.69 168 GLY A O 1
ATOM 1334 N N . CYS A 1 169 ? -12.359 -4.693 11.392 1.00 93.81 169 CYS A N 1
ATOM 1335 C CA . CYS A 1 169 ? -13.253 -3.822 10.652 1.00 93.81 169 CYS A CA 1
ATOM 1336 C C . CYS A 1 169 ? -12.754 -3.674 9.214 1.00 93.81 169 CYS A C 1
ATOM 1338 O O . CYS A 1 169 ? -11.617 -3.246 8.994 1.00 93.81 169 CYS A O 1
ATOM 1340 N N . VAL A 1 170 ? -13.599 -4.027 8.245 1.00 95.19 170 VAL A N 1
ATOM 1341 C CA . VAL A 1 170 ? -13.390 -3.726 6.825 1.00 95.19 170 VAL A CA 1
ATOM 1342 C C . VAL A 1 170 ? -13.929 -2.328 6.557 1.00 95.19 170 VAL A C 1
ATOM 1344 O O . VAL A 1 170 ? -15.089 -2.043 6.844 1.00 95.19 170 VAL A O 1
ATOM 1347 N N . TYR A 1 171 ? -13.098 -1.455 6.000 1.00 95.19 171 TYR A N 1
ATOM 1348 C CA . TYR A 1 171 ? -13.481 -0.101 5.627 1.00 95.19 171 TYR A CA 1
ATOM 1349 C C . TYR A 1 171 ? -13.541 0.060 4.108 1.00 95.19 171 TYR A C 1
ATOM 1351 O O . TYR A 1 171 ? -12.708 -0.471 3.367 1.00 95.19 171 TYR A O 1
ATOM 1359 N N . VAL A 1 172 ? -14.511 0.854 3.657 1.00 96.00 172 VAL A N 1
ATOM 1360 C CA . VAL A 1 172 ? -14.618 1.336 2.276 1.00 96.00 172 VAL A CA 1
ATOM 1361 C C . VAL A 1 172 ? -14.537 2.850 2.313 1.00 96.00 172 VAL A C 1
ATOM 1363 O O . VAL A 1 172 ? -15.362 3.505 2.951 1.00 96.00 172 VAL A O 1
ATOM 1366 N N . ILE A 1 173 ? -13.528 3.406 1.649 1.00 96.12 173 ILE A N 1
ATOM 1367 C CA . ILE A 1 173 ? -13.247 4.841 1.678 1.00 96.12 173 ILE A CA 1
ATOM 1368 C C . ILE A 1 173 ? -12.957 5.375 0.277 1.00 96.12 173 ILE A C 1
ATOM 1370 O O . ILE A 1 173 ? -12.431 4.653 -0.574 1.00 96.12 173 ILE A O 1
ATOM 1374 N N . SER A 1 174 ? -13.262 6.645 0.032 1.00 96.25 174 SER A N 1
ATOM 1375 C CA . SER A 1 174 ? -12.905 7.327 -1.216 1.00 96.25 174 SER A CA 1
ATOM 1376 C C . SER A 1 174 ? -12.356 8.722 -0.951 1.00 96.25 174 SER A C 1
ATOM 1378 O O . SER A 1 174 ? -12.464 9.263 0.147 1.00 96.25 174 SER A O 1
ATOM 1380 N N . ASN A 1 175 ? -11.691 9.290 -1.950 1.00 94.88 175 ASN A N 1
ATOM 1381 C CA . ASN A 1 175 ? -11.221 10.665 -1.899 1.00 94.88 175 ASN A CA 1
ATOM 1382 C C . ASN A 1 175 ? -11.378 11.277 -3.283 1.00 94.88 175 ASN A C 1
ATOM 1384 O O . ASN A 1 175 ? -10.496 11.162 -4.140 1.00 94.88 175 ASN A O 1
ATOM 1388 N N . ILE A 1 176 ? -12.524 11.918 -3.503 1.00 93.50 176 ILE A N 1
ATOM 1389 C CA . ILE A 1 176 ? -12.862 12.455 -4.821 1.00 93.50 176 ILE A CA 1
ATOM 1390 C C . ILE A 1 176 ? -11.937 13.600 -5.240 1.00 93.50 176 ILE A C 1
ATOM 1392 O O . ILE A 1 176 ? -11.700 13.787 -6.431 1.00 93.50 176 ILE A O 1
ATOM 1396 N N . GLY A 1 177 ? -11.378 14.342 -4.281 1.00 90.62 177 GLY A N 1
ATOM 1397 C CA . GLY A 1 177 ? -10.473 15.451 -4.567 1.00 90.62 177 GLY A CA 1
ATOM 1398 C C . GLY A 1 177 ? -9.095 14.993 -5.048 1.00 90.62 177 GLY A C 1
ATOM 1399 O O . GLY A 1 177 ? -8.472 15.679 -5.855 1.00 90.62 177 GLY A O 1
ATOM 1400 N N . ALA A 1 178 ? -8.630 13.826 -4.592 1.00 92.44 178 ALA A N 1
ATOM 1401 C CA . ALA A 1 178 ? -7.352 13.245 -4.999 1.00 92.44 178 ALA A CA 1
ATOM 1402 C C . ALA A 1 178 ? -7.478 12.306 -6.210 1.00 92.44 178 ALA A C 1
ATOM 1404 O O . ALA A 1 178 ? -6.584 12.269 -7.057 1.00 92.44 178 ALA A O 1
ATOM 1405 N N . PHE A 1 179 ? -8.566 11.536 -6.287 1.00 93.50 179 PHE A N 1
ATOM 1406 C CA . PHE A 1 179 ? -8.673 10.391 -7.197 1.00 93.50 179 PHE A CA 1
ATOM 1407 C C . PHE A 1 179 ? -9.896 10.417 -8.125 1.00 93.50 179 PHE A C 1
ATOM 1409 O O . PHE A 1 179 ? -10.005 9.569 -9.012 1.00 93.50 179 PHE A O 1
ATOM 1416 N N . GLY A 1 180 ? -10.801 11.384 -7.959 1.00 92.88 180 GLY A N 1
ATOM 1417 C CA . GLY A 1 180 ? -12.073 11.442 -8.679 1.00 92.88 180 GLY A CA 1
ATOM 1418 C C . GLY A 1 180 ? -13.135 10.484 -8.126 1.00 92.88 180 GLY A C 1
ATOM 1419 O O . GLY A 1 180 ? -12.944 9.812 -7.120 1.00 92.88 180 GLY A O 1
ATOM 1420 N N . GLU A 1 181 ? -14.286 10.429 -8.796 1.00 92.25 181 GLU A N 1
ATOM 1421 C CA . GLU A 1 181 ? -15.502 9.753 -8.297 1.00 92.25 181 GLU A CA 1
ATOM 1422 C C . GLU A 1 181 ? -15.500 8.224 -8.466 1.00 92.25 181 GLU A C 1
ATOM 1424 O O . GLU A 1 181 ? -16.333 7.527 -7.893 1.00 92.25 181 GLU A O 1
ATOM 1429 N N . ARG A 1 182 ? -14.574 7.689 -9.271 1.00 94.81 182 ARG A N 1
ATOM 1430 C CA . ARG A 1 182 ? -14.516 6.264 -9.647 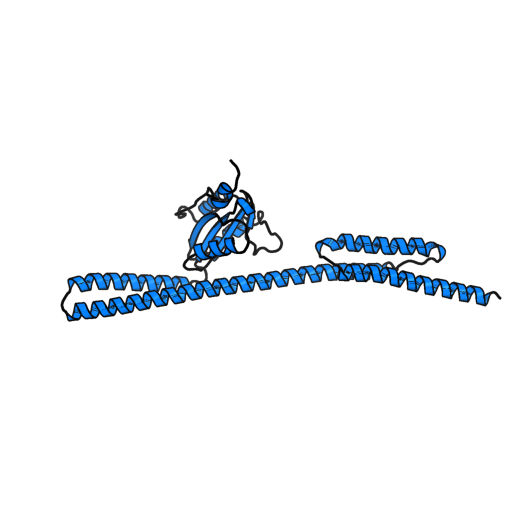1.00 94.81 182 ARG A CA 1
ATOM 1431 C C . ARG A 1 182 ? -13.285 5.569 -9.081 1.00 94.81 182 ARG A C 1
ATOM 1433 O O . ARG A 1 182 ? -12.636 4.784 -9.775 1.00 94.81 182 ARG A O 1
ATOM 1440 N N . MET A 1 183 ? -12.920 5.919 -7.852 1.00 96.38 183 MET A N 1
ATOM 1441 C CA . MET A 1 183 ? -11.839 5.256 -7.140 1.00 96.38 183 MET A CA 1
ATOM 1442 C C . MET A 1 183 ? -12.176 5.082 -5.664 1.00 96.38 183 MET A C 1
ATOM 1444 O O . MET A 1 183 ? -12.447 6.047 -4.950 1.00 96.38 183 MET A O 1
ATOM 1448 N N . VAL A 1 184 ? -12.077 3.839 -5.205 1.00 96.81 184 VAL A N 1
ATOM 1449 C CA . VAL A 1 184 ? -12.288 3.448 -3.810 1.00 96.81 184 VAL A CA 1
ATOM 1450 C C . VAL A 1 184 ? -11.066 2.706 -3.293 1.00 96.81 184 VAL A C 1
ATOM 1452 O O . VAL A 1 184 ? -10.369 2.016 -4.045 1.00 96.81 184 VAL A O 1
ATOM 1455 N N . LYS A 1 185 ? -10.822 2.826 -1.992 1.00 96.25 185 LYS A N 1
ATOM 1456 C CA . LYS A 1 185 ? -9.934 1.941 -1.248 1.00 96.25 185 LYS A CA 1
ATOM 1457 C C . LYS A 1 185 ? -10.774 1.032 -0.362 1.00 96.25 185 LYS A C 1
ATOM 1459 O O . LYS A 1 185 ? -11.628 1.505 0.385 1.00 96.25 185 LYS A O 1
ATOM 1464 N N . ILE A 1 186 ? -10.481 -0.262 -0.437 1.00 96.69 186 ILE A N 1
ATOM 1465 C CA . ILE A 1 186 ? -11.093 -1.297 0.397 1.00 96.69 186 ILE A CA 1
ATOM 1466 C C . ILE A 1 186 ? -9.967 -1.965 1.172 1.00 96.69 186 ILE A C 1
ATOM 1468 O O . ILE A 1 186 ? -9.062 -2.526 0.559 1.00 96.69 186 ILE A O 1
ATOM 1472 N N . GLY A 1 187 ? -10.008 -1.903 2.495 1.00 95.50 187 GLY A N 1
ATOM 1473 C CA . GLY A 1 187 ? -9.024 -2.577 3.338 1.00 95.50 187 GLY A CA 1
ATOM 1474 C C . GLY A 1 187 ? -9.606 -2.919 4.697 1.00 95.50 187 GLY A C 1
ATOM 1475 O O . GLY A 1 187 ? -10.766 -2.618 4.972 1.00 95.50 187 GLY A O 1
ATOM 1476 N N . MET A 1 188 ? -8.799 -3.521 5.564 1.00 94.81 188 MET A N 1
ATOM 1477 C CA . MET A 1 188 ? -9.205 -3.814 6.938 1.00 94.81 188 MET A CA 1
ATOM 1478 C C . MET A 1 188 ? -8.240 -3.272 7.993 1.00 94.81 188 MET A C 1
ATOM 1480 O O . MET A 1 188 ? -7.080 -2.954 7.725 1.00 94.81 188 MET A O 1
ATOM 1484 N N . THR A 1 189 ? -8.733 -3.161 9.223 1.00 95.38 189 THR A N 1
ATOM 1485 C CA . THR A 1 189 ? -7.925 -2.908 10.419 1.00 95.38 189 THR A CA 1
ATOM 1486 C C . THR A 1 189 ? -8.435 -3.742 11.588 1.00 95.38 189 THR A C 1
ATOM 1488 O O . THR A 1 189 ? -9.622 -4.048 11.675 1.00 95.38 189 THR A O 1
ATOM 1491 N N . ARG A 1 190 ? -7.529 -4.119 12.495 1.00 94.75 190 ARG A N 1
ATOM 1492 C CA . ARG A 1 190 ? -7.883 -4.775 13.765 1.00 94.75 190 ARG A CA 1
ATOM 1493 C C . ARG A 1 190 ? -7.941 -3.800 14.939 1.00 94.75 190 ARG A C 1
ATOM 1495 O O . ARG A 1 190 ? -8.045 -4.243 16.078 1.00 94.75 190 ARG A O 1
ATOM 1502 N N . ARG A 1 191 ? -7.780 -2.499 14.690 1.00 94.44 191 ARG A N 1
ATOM 1503 C CA . ARG A 1 191 ? -7.871 -1.473 15.732 1.00 94.44 191 ARG A CA 1
ATOM 1504 C C . ARG A 1 191 ? -9.250 -1.498 16.380 1.00 94.44 191 ARG A C 1
ATOM 1506 O O . ARG A 1 191 ? -10.238 -1.810 15.714 1.00 94.44 191 ARG A O 1
ATOM 1513 N N . LEU A 1 192 ? -9.299 -1.161 17.667 1.00 91.50 192 LEU A N 1
ATOM 1514 C CA . LEU A 1 192 ? -10.573 -0.988 18.370 1.00 91.50 192 LEU A CA 1
ATOM 1515 C C . LEU A 1 192 ? -11.336 0.205 17.783 1.00 91.50 192 LEU A C 1
ATOM 1517 O O . LEU A 1 192 ? -12.546 0.124 17.602 1.00 91.50 192 LEU A O 1
ATOM 1521 N N . GLU A 1 193 ? -10.597 1.252 17.405 1.00 92.06 193 GLU A N 1
ATOM 1522 C CA . GLU A 1 193 ? -11.111 2.481 16.801 1.00 92.06 193 GLU A CA 1
ATOM 1523 C C . GLU A 1 193 ? -10.736 2.557 15.305 1.00 92.06 193 GLU A C 1
ATOM 1525 O O . GLU A 1 193 ? -9.698 3.121 14.936 1.00 92.06 193 GLU A O 1
ATOM 1530 N N . PRO A 1 194 ? -11.551 2.001 14.387 1.00 93.12 194 PRO A N 1
ATOM 1531 C CA . PRO A 1 194 ? -11.208 1.934 12.963 1.00 93.12 194 PRO A CA 1
ATOM 1532 C C . PRO A 1 194 ? -11.092 3.313 12.294 1.00 93.12 194 PRO A C 1
ATOM 1534 O O . PRO A 1 194 ? -10.312 3.487 11.354 1.00 93.12 194 PRO A O 1
ATOM 1537 N N . MET A 1 195 ? -11.804 4.322 12.806 1.00 94.31 195 MET A N 1
ATOM 1538 C CA . MET A 1 195 ? -11.730 5.697 12.300 1.00 94.31 195 MET A CA 1
ATOM 1539 C C . MET A 1 195 ? -10.356 6.345 12.499 1.00 94.31 195 MET A C 1
ATOM 1541 O O . MET A 1 195 ? -9.979 7.209 11.704 1.00 94.31 195 MET A O 1
ATOM 1545 N N . ASP A 1 196 ? -9.585 5.933 13.511 1.00 94.44 196 ASP A N 1
ATOM 1546 C CA . ASP A 1 196 ? -8.208 6.411 13.679 1.00 94.44 196 ASP A CA 1
ATOM 1547 C C . ASP A 1 196 ? -7.328 5.956 12.507 1.00 94.44 196 ASP A C 1
ATOM 1549 O O . ASP A 1 196 ? -6.555 6.751 11.973 1.00 94.44 196 ASP A O 1
ATOM 1553 N N . ARG A 1 197 ? -7.483 4.707 12.037 1.00 94.00 197 ARG A N 1
ATOM 1554 C CA . ARG A 1 197 ? -6.748 4.208 10.862 1.00 94.00 197 ARG A CA 1
ATOM 1555 C C . ARG A 1 197 ? -7.124 4.975 9.598 1.00 94.00 197 ARG A C 1
ATOM 1557 O O . ARG A 1 197 ? -6.237 5.341 8.831 1.00 94.00 197 ARG A O 1
ATOM 1564 N N . VAL A 1 198 ? -8.411 5.244 9.381 1.00 93.62 198 VAL A N 1
ATOM 1565 C CA . VAL A 1 198 ? -8.863 6.018 8.213 1.00 93.62 198 VAL A CA 1
ATOM 1566 C C . VAL A 1 198 ? -8.252 7.424 8.207 1.00 93.62 198 VAL A C 1
ATOM 1568 O O . VAL A 1 198 ? -7.756 7.871 7.171 1.00 93.62 198 VAL A O 1
ATOM 1571 N N . ARG A 1 199 ? -8.229 8.104 9.361 1.00 93.00 199 ARG A N 1
ATOM 1572 C CA . ARG A 1 199 ? -7.604 9.431 9.498 1.00 93.00 199 ARG A CA 1
ATOM 1573 C C . ARG A 1 199 ? -6.108 9.392 9.184 1.00 93.00 199 ARG A C 1
ATOM 1575 O O . ARG A 1 199 ? -5.639 10.188 8.377 1.00 93.00 199 ARG A O 1
ATOM 1582 N N . GLU A 1 200 ? -5.386 8.415 9.732 1.00 91.94 200 GLU A N 1
ATOM 1583 C CA . GLU A 1 200 ? -3.952 8.236 9.465 1.00 91.94 200 GLU A CA 1
ATOM 1584 C C . GLU A 1 200 ? -3.636 7.991 7.981 1.00 91.94 200 GLU A C 1
ATOM 1586 O O . GLU A 1 200 ? -2.623 8.479 7.477 1.00 91.94 200 GLU A O 1
ATOM 1591 N N . LEU A 1 201 ? -4.493 7.246 7.274 1.00 89.75 201 LEU A N 1
ATOM 1592 C CA . LEU A 1 201 ? -4.353 7.013 5.834 1.00 89.75 201 LEU A CA 1
ATOM 1593 C C . LEU A 1 201 ? -4.520 8.304 5.021 1.00 89.75 201 LEU A C 1
ATOM 1595 O O . LEU A 1 201 ? -3.830 8.481 4.015 1.00 89.75 201 LEU A O 1
ATOM 1599 N N . GLY A 1 202 ? -5.426 9.190 5.445 1.00 85.00 202 GLY A N 1
ATOM 1600 C CA . GLY A 1 202 ? -5.653 10.491 4.814 1.00 85.00 202 GLY A CA 1
ATOM 1601 C C . GLY A 1 202 ? -4.466 11.435 4.989 1.00 85.00 202 GLY A C 1
ATOM 1602 O O . GLY A 1 202 ? -3.908 11.917 4.006 1.00 85.00 202 GLY A O 1
ATOM 1603 N N . ASP A 1 203 ? -4.028 11.630 6.232 1.00 84.56 203 ASP A N 1
ATOM 1604 C CA . ASP A 1 203 ? -3.004 12.626 6.577 1.00 84.56 203 ASP A CA 1
ATOM 1605 C C . ASP A 1 203 ? -1.630 12.329 5.945 1.00 84.56 203 ASP A C 1
ATOM 1607 O O . ASP A 1 203 ? -0.832 13.233 5.699 1.00 84.56 203 ASP A O 1
ATOM 1611 N N . ALA A 1 204 ? -1.326 11.057 5.681 1.00 76.81 204 ALA A N 1
ATOM 1612 C CA . ALA A 1 204 ? 0.001 10.647 5.237 1.00 76.81 204 ALA A CA 1
ATOM 1613 C C . ALA A 1 204 ? 0.230 10.743 3.720 1.00 76.81 204 ALA A C 1
ATOM 1615 O O . ALA A 1 204 ? 1.378 10.643 3.280 1.00 76.81 204 ALA A O 1
ATOM 1616 N N . SER A 1 205 ? -0.819 10.783 2.892 1.00 78.38 205 SER A N 1
ATOM 1617 C CA . SER A 1 205 ? -0.675 10.372 1.481 1.00 78.38 205 SER A CA 1
ATOM 1618 C C . SER A 1 205 ? -1.561 11.088 0.466 1.00 78.38 205 SER A C 1
ATOM 1620 O O . SER A 1 205 ? -1.368 10.871 -0.731 1.00 78.38 205 SER A O 1
ATOM 1622 N N . VAL A 1 206 ? -2.504 11.929 0.893 1.00 89.81 206 VAL A N 1
ATOM 1623 C CA . VAL A 1 206 ? -3.460 12.588 -0.010 1.00 89.81 206 VAL A CA 1
ATOM 1624 C C . VAL A 1 206 ? -3.754 14.031 0.420 1.00 89.81 206 VAL A C 1
ATOM 1626 O O . VAL A 1 206 ? -3.635 14.349 1.597 1.00 89.81 206 VAL A O 1
ATOM 1629 N N . PRO A 1 207 ? -4.125 14.921 -0.522 1.00 89.81 207 PRO A N 1
ATOM 1630 C CA . PRO A 1 207 ? -4.376 16.339 -0.237 1.00 89.81 207 PRO A CA 1
ATOM 1631 C C . PRO A 1 207 ? -5.665 16.624 0.546 1.00 89.81 207 PRO A C 1
ATOM 1633 O O . PRO A 1 207 ? -5.807 17.722 1.065 1.00 89.81 207 PRO A O 1
ATOM 1636 N N . PHE A 1 208 ? -6.597 15.672 0.604 1.00 91.56 208 PHE A N 1
ATOM 1637 C CA . PHE A 1 208 ? -7.875 15.804 1.309 1.00 91.56 208 PHE A CA 1
ATOM 1638 C C . PHE A 1 208 ? -8.098 14.581 2.189 1.00 91.56 208 PHE A C 1
ATOM 1640 O O . PHE A 1 208 ? -7.549 13.514 1.909 1.00 91.56 208 PHE A O 1
ATOM 1647 N N . ARG A 1 209 ? -8.943 14.686 3.212 1.00 91.88 209 ARG A N 1
ATOM 1648 C CA . ARG A 1 209 ? -9.351 13.505 3.987 1.00 91.88 209 ARG A CA 1
ATOM 1649 C C . ARG A 1 209 ? -10.184 12.534 3.151 1.00 91.88 209 ARG A C 1
ATOM 1651 O O . ARG A 1 209 ? -10.811 12.913 2.166 1.00 91.88 209 ARG A O 1
ATOM 1658 N N . PHE A 1 210 ? -10.166 11.269 3.559 1.00 94.62 210 PHE A N 1
ATOM 1659 C CA . PHE A 1 210 ? -11.039 10.256 2.982 1.00 94.62 210 PHE A CA 1
ATOM 1660 C C . PHE A 1 210 ? -12.472 10.410 3.499 1.00 94.62 210 PHE A C 1
ATOM 1662 O O . PHE A 1 210 ? -12.685 10.560 4.703 1.00 94.62 210 PHE A O 1
ATOM 1669 N N . ASP A 1 211 ? -13.433 10.301 2.590 1.00 95.00 211 ASP A N 1
ATOM 1670 C CA . ASP A 1 211 ? -14.832 10.044 2.900 1.00 95.00 211 ASP A CA 1
ATOM 1671 C C . ASP A 1 211 ? -15.008 8.559 3.243 1.00 95.00 211 ASP A C 1
ATOM 1673 O O . ASP A 1 211 ? -14.434 7.682 2.587 1.00 95.00 211 ASP A O 1
ATOM 1677 N N . VAL A 1 212 ? -15.800 8.275 4.277 1.00 95.19 212 VAL A N 1
ATOM 1678 C CA . VAL A 1 212 ? -16.068 6.910 4.742 1.00 95.19 212 VAL A CA 1
ATOM 1679 C C . VAL A 1 212 ? -17.429 6.461 4.249 1.00 95.19 212 VAL A C 1
ATOM 1681 O O . VAL A 1 212 ? -18.451 7.040 4.608 1.00 95.19 212 VAL A O 1
ATOM 1684 N N . HIS A 1 213 ? -17.433 5.404 3.444 1.00 94.69 213 HIS A N 1
ATOM 1685 C CA . HIS A 1 213 ? -18.653 4.814 2.907 1.00 94.69 213 HIS A CA 1
ATOM 1686 C C . HIS A 1 213 ? -19.172 3.693 3.793 1.00 94.69 213 HIS A C 1
ATOM 1688 O O . HIS A 1 213 ? -20.377 3.566 3.966 1.00 94.69 213 HIS A O 1
ATOM 1694 N N . ALA A 1 214 ? -18.272 2.903 4.381 1.00 92.62 214 ALA A N 1
ATOM 1695 C CA . ALA A 1 214 ? -18.647 1.828 5.288 1.00 92.62 214 ALA A CA 1
ATOM 1696 C C . ALA A 1 214 ? -17.535 1.495 6.277 1.00 92.62 214 ALA A C 1
ATOM 1698 O O . ALA A 1 214 ? -16.349 1.559 5.936 1.00 92.62 214 ALA A O 1
ATOM 1699 N N . LEU A 1 215 ? -17.953 1.059 7.465 1.00 92.69 215 LEU A N 1
ATOM 1700 C CA . LEU A 1 215 ? -17.137 0.397 8.478 1.00 92.69 215 LEU A CA 1
ATOM 1701 C C . LEU A 1 215 ? -17.876 -0.867 8.913 1.00 92.69 215 LEU A C 1
ATOM 1703 O O . LEU A 1 215 ? -18.896 -0.797 9.591 1.00 92.69 215 LEU A O 1
ATOM 1707 N N . ILE A 1 216 ? -17.380 -2.024 8.491 1.00 91.31 216 ILE A N 1
ATOM 1708 C CA . ILE A 1 216 ? -18.060 -3.304 8.672 1.00 91.31 216 ILE A CA 1
ATOM 1709 C C . ILE A 1 216 ? -17.240 -4.147 9.633 1.00 91.31 216 ILE A C 1
ATOM 1711 O O . ILE A 1 216 ? -16.197 -4.695 9.265 1.00 91.31 216 ILE A O 1
ATOM 1715 N N . PHE A 1 217 ? -17.718 -4.255 10.871 1.00 90.25 217 PHE A N 1
ATOM 1716 C CA . PHE A 1 217 ? -17.154 -5.195 11.827 1.00 90.25 217 PHE A CA 1
ATOM 1717 C C . PHE A 1 217 ? -17.500 -6.632 11.422 1.00 90.25 217 PHE A C 1
ATOM 1719 O O . PHE A 1 217 ? -18.637 -6.935 11.063 1.00 90.25 217 PHE A O 1
ATOM 1726 N N . SER A 1 218 ? -16.515 -7.523 11.487 1.00 90.88 218 SER A N 1
ATOM 1727 C CA . SER A 1 218 ? -16.697 -8.943 11.208 1.00 90.88 218 SER A CA 1
ATOM 1728 C C . SER A 1 218 ? -15.725 -9.780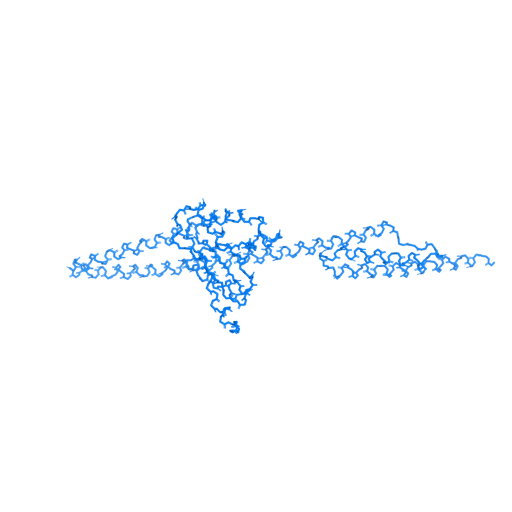 12.029 1.00 90.88 218 SER A C 1
ATOM 1730 O O . SER A 1 218 ? -14.546 -9.436 12.142 1.00 90.88 218 SER A O 1
ATOM 1732 N N . ASP A 1 219 ? -16.199 -10.924 12.528 1.00 91.00 219 ASP A N 1
ATOM 1733 C CA . ASP A 1 219 ? -15.352 -11.951 13.149 1.00 91.00 219 ASP A CA 1
ATOM 1734 C C . ASP A 1 219 ? -14.407 -12.627 12.137 1.00 91.00 219 ASP A C 1
ATOM 1736 O O . ASP A 1 219 ? -13.407 -13.234 12.528 1.00 91.00 219 ASP A O 1
ATOM 1740 N N . ASP A 1 220 ? -14.697 -12.491 10.836 1.00 93.00 220 ASP A N 1
ATOM 1741 C CA . ASP A 1 220 ? -13.831 -12.886 9.725 1.00 93.00 220 ASP A CA 1
ATOM 1742 C C . ASP A 1 220 ? -13.637 -11.732 8.721 1.00 93.00 220 ASP A C 1
ATOM 1744 O O . ASP A 1 220 ? -13.912 -11.851 7.522 1.00 93.00 220 ASP A O 1
ATOM 1748 N N . ALA A 1 221 ? -13.140 -10.596 9.216 1.00 93.69 221 ALA A N 1
ATOM 1749 C CA . ALA A 1 221 ? -12.817 -9.427 8.398 1.00 93.69 221 ALA A CA 1
ATOM 1750 C C . ALA A 1 221 ? -11.808 -9.758 7.286 1.00 93.69 221 ALA A C 1
ATOM 1752 O O . ALA A 1 221 ? -11.956 -9.280 6.162 1.00 93.69 221 ALA A O 1
ATOM 1753 N N . VAL A 1 222 ? -10.840 -10.638 7.566 1.00 94.44 222 VAL A N 1
ATOM 1754 C CA . VAL A 1 222 ? -9.882 -11.139 6.565 1.00 94.44 222 VAL A CA 1
ATOM 1755 C C . VAL A 1 222 ? -10.608 -11.854 5.422 1.00 94.44 222 VAL A C 1
ATOM 1757 O O . VAL A 1 222 ? -10.294 -11.646 4.251 1.00 94.44 222 VAL A O 1
ATOM 1760 N N . GLY A 1 223 ? -11.580 -12.716 5.728 1.00 95.12 223 GLY A N 1
ATOM 1761 C CA . GLY A 1 223 ? -12.378 -13.401 4.712 1.00 95.12 223 GLY A CA 1
ATOM 1762 C C . GLY A 1 223 ? -13.238 -12.443 3.889 1.00 95.12 223 GLY A C 1
ATOM 1763 O O . GLY A 1 223 ? -13.298 -12.575 2.665 1.00 95.12 223 GLY A O 1
ATOM 1764 N N . LEU A 1 224 ? -13.876 -11.467 4.539 1.00 93.69 224 LEU A N 1
ATOM 1765 C CA . LEU A 1 224 ? -14.701 -10.457 3.874 1.00 93.69 224 LEU A CA 1
ATOM 1766 C C . LEU A 1 224 ? -13.877 -9.573 2.925 1.00 93.69 224 LEU A C 1
ATOM 1768 O O . LEU A 1 224 ? -14.251 -9.414 1.762 1.00 93.69 224 LEU A O 1
ATOM 1772 N N . GLU A 1 225 ? -12.741 -9.051 3.391 1.00 95.25 225 GLU A N 1
ATOM 1773 C CA . GLU A 1 225 ? -11.829 -8.243 2.578 1.00 95.25 225 GLU A CA 1
ATOM 1774 C C . GLU A 1 225 ? -11.367 -9.015 1.337 1.00 95.25 225 GLU A C 1
ATOM 1776 O O . GLU A 1 225 ? -11.484 -8.510 0.220 1.00 95.25 225 GLU A O 1
ATOM 1781 N N . ASN A 1 226 ? -10.899 -10.255 1.513 1.00 95.31 226 ASN A N 1
ATOM 1782 C CA . ASN A 1 226 ? -10.400 -11.069 0.405 1.00 95.31 226 ASN A CA 1
ATOM 1783 C C . ASN A 1 226 ? -11.469 -11.312 -0.670 1.00 95.31 226 ASN A C 1
ATOM 1785 O O . ASN A 1 226 ? -11.160 -11.250 -1.861 1.00 95.31 226 ASN A O 1
ATOM 1789 N N . LYS A 1 227 ? -12.727 -11.546 -0.274 1.00 95.06 227 LYS A N 1
ATOM 1790 C CA . LYS A 1 227 ? -13.841 -11.704 -1.224 1.00 95.06 227 LYS A CA 1
ATOM 1791 C C . LYS A 1 227 ? -14.076 -10.425 -2.027 1.00 95.06 227 LYS A C 1
ATOM 1793 O O . LYS A 1 227 ? -14.170 -10.489 -3.249 1.00 95.06 227 LYS A O 1
ATOM 1798 N N . LEU A 1 228 ? -14.096 -9.261 -1.373 1.00 94.75 228 LEU A N 1
ATOM 1799 C CA . LEU A 1 228 ? -14.223 -7.970 -2.062 1.00 94.75 228 LEU A CA 1
ATOM 1800 C C . LEU A 1 228 ? -13.056 -7.746 -3.029 1.00 94.75 228 LEU A C 1
ATOM 1802 O O . LEU A 1 228 ? -13.237 -7.426 -4.199 1.00 94.75 228 LEU A O 1
ATOM 1806 N N . HIS A 1 229 ? -11.837 -7.981 -2.562 1.00 95.75 229 HIS A N 1
ATOM 1807 C CA . HIS A 1 229 ? -10.617 -7.872 -3.356 1.00 95.75 229 HIS A CA 1
ATOM 1808 C C . HIS A 1 229 ? -10.598 -8.779 -4.588 1.00 95.75 229 HIS A C 1
ATOM 1810 O O . HIS A 1 229 ? -9.960 -8.426 -5.585 1.00 95.75 229 HIS A O 1
ATOM 1816 N N . GLN A 1 230 ? -11.255 -9.936 -4.513 1.00 94.94 230 GLN A N 1
ATOM 1817 C CA . GLN A 1 230 ? -11.423 -10.867 -5.622 1.00 94.94 230 GLN A CA 1
ATOM 1818 C C . GLN A 1 230 ? -12.473 -10.364 -6.625 1.00 94.94 230 GLN A C 1
ATOM 1820 O O . GLN A 1 230 ? -12.181 -10.325 -7.820 1.00 94.94 230 GLN A O 1
ATOM 1825 N N . GLU A 1 231 ? -13.636 -9.902 -6.155 1.00 95.44 231 GLU A N 1
ATOM 1826 C CA . GLU A 1 231 ? -14.701 -9.314 -6.995 1.00 95.44 231 GLU A CA 1
ATOM 1827 C C . GLU A 1 231 ? -14.224 -8.078 -7.775 1.00 95.44 231 GLU A C 1
ATOM 1829 O O . GLU A 1 231 ? -14.635 -7.842 -8.911 1.00 95.44 231 GLU A O 1
ATOM 1834 N N . PHE A 1 232 ? -13.320 -7.290 -7.190 1.00 95.69 232 PHE A N 1
ATOM 1835 C CA . PHE A 1 232 ? -12.738 -6.107 -7.830 1.00 95.69 232 PHE A CA 1
ATOM 1836 C C . PHE A 1 232 ? -11.346 -6.357 -8.439 1.00 95.69 232 PHE A C 1
ATOM 1838 O O . PHE A 1 232 ? -10.669 -5.405 -8.828 1.00 95.69 232 PHE A O 1
ATOM 1845 N N . SER A 1 233 ? -10.896 -7.610 -8.558 1.00 94.31 233 SER A N 1
ATOM 1846 C CA . SER A 1 233 ? -9.529 -7.946 -8.998 1.00 94.31 233 SER A CA 1
ATOM 1847 C C . SER A 1 233 ? -9.160 -7.379 -10.376 1.00 94.31 233 SER A C 1
ATOM 1849 O O . SER A 1 233 ? -8.104 -6.760 -10.516 1.00 94.31 233 SER A O 1
ATOM 1851 N N . GLU A 1 234 ? -10.055 -7.492 -11.360 1.00 94.25 234 GLU A N 1
ATOM 1852 C CA . GLU A 1 234 ? -9.868 -6.938 -12.712 1.00 94.25 234 GLU A CA 1
ATOM 1853 C C . GLU A 1 234 ? -9.866 -5.402 -12.731 1.00 94.25 234 GLU A C 1
ATOM 1855 O O . GLU A 1 234 ? -9.305 -4.781 -13.632 1.00 94.25 234 GLU A O 1
ATOM 1860 N N . ARG A 1 235 ? -10.450 -4.774 -11.704 1.00 95.75 235 ARG A N 1
ATOM 1861 C CA . ARG A 1 235 ? -10.563 -3.318 -11.547 1.00 95.75 235 ARG A CA 1
ATOM 1862 C C . ARG A 1 235 ? -9.480 -2.729 -10.640 1.00 95.75 235 ARG A C 1
ATOM 1864 O O . ARG A 1 235 ? -9.562 -1.561 -10.269 1.00 95.75 235 ARG A O 1
ATOM 1871 N N . ARG A 1 236 ? -8.445 -3.493 -10.276 1.00 96.06 236 ARG A N 1
ATOM 1872 C CA . ARG A 1 236 ? -7.321 -2.990 -9.466 1.00 96.06 236 ARG A CA 1
ATOM 1873 C C . ARG A 1 236 ? -6.554 -1.885 -10.184 1.00 96.06 236 ARG A C 1
ATOM 1875 O O . ARG A 1 236 ? -6.152 -2.033 -11.337 1.00 96.06 236 ARG A O 1
ATOM 1882 N N . VAL A 1 237 ? -6.265 -0.814 -9.447 1.00 94.62 237 VAL A N 1
ATOM 1883 C CA . VAL A 1 237 ? -5.449 0.305 -9.938 1.00 94.62 237 VAL A CA 1
ATOM 1884 C C . VAL A 1 237 ? -3.985 -0.112 -10.073 1.00 94.62 237 VAL A C 1
ATOM 1886 O O . VAL A 1 237 ? -3.335 0.197 -11.068 1.00 94.62 237 VAL A O 1
ATOM 1889 N N . ASN A 1 238 ? -3.449 -0.835 -9.084 1.00 90.50 238 ASN A N 1
ATOM 1890 C CA . ASN A 1 238 ? -2.070 -1.311 -9.117 1.00 90.50 238 ASN A CA 1
ATOM 1891 C C . ASN A 1 238 ? -2.009 -2.810 -9.432 1.00 90.50 238 ASN A C 1
ATOM 1893 O O . ASN A 1 238 ? -2.339 -3.644 -8.593 1.00 90.50 238 ASN A O 1
ATOM 1897 N N . GLN A 1 239 ? -1.541 -3.131 -10.639 1.00 87.44 239 GLN A N 1
ATOM 1898 C CA . GLN A 1 239 ? -1.385 -4.503 -11.140 1.00 87.44 239 GLN A CA 1
ATOM 1899 C C . GLN A 1 239 ? -0.040 -5.143 -10.752 1.00 87.44 239 GLN A C 1
ATOM 1901 O O . GLN A 1 239 ? 0.156 -6.338 -10.937 1.00 87.44 239 GLN A O 1
ATOM 1906 N N . VAL A 1 240 ? 0.899 -4.353 -10.221 1.00 82.62 240 VAL A N 1
ATOM 1907 C CA . VAL A 1 240 ? 2.235 -4.824 -9.819 1.00 82.62 240 VAL A CA 1
ATOM 1908 C C . VAL A 1 240 ? 2.282 -5.076 -8.313 1.00 82.62 240 VAL A C 1
ATOM 1910 O O . VAL A 1 240 ? 2.708 -6.133 -7.863 1.00 82.62 240 VAL A O 1
ATOM 1913 N N . ASN A 1 241 ? 1.813 -4.116 -7.515 1.00 84.25 241 ASN A N 1
ATOM 1914 C CA . ASN A 1 241 ? 1.738 -4.226 -6.062 1.00 84.25 241 ASN A CA 1
ATOM 1915 C C . ASN A 1 241 ? 0.279 -4.384 -5.620 1.00 84.25 241 ASN A C 1
ATOM 1917 O O . ASN A 1 241 ? -0.411 -3.401 -5.346 1.00 84.25 241 ASN A O 1
ATOM 1921 N N . LEU A 1 242 ? -0.158 -5.639 -5.502 1.00 86.19 242 LEU A N 1
ATOM 1922 C CA . LEU A 1 242 ? -1.534 -5.998 -5.140 1.00 86.19 242 LEU A CA 1
ATOM 1923 C C . LEU A 1 242 ? -1.924 -5.601 -3.705 1.00 86.19 242 LEU A C 1
ATOM 1925 O O . LEU A 1 242 ? -3.112 -5.544 -3.400 1.00 86.19 242 LEU A O 1
ATOM 1929 N N . ARG A 1 243 ? -0.950 -5.273 -2.841 1.00 84.88 243 ARG A N 1
ATOM 1930 C CA . ARG A 1 243 ? -1.203 -4.739 -1.488 1.00 84.88 243 ARG A CA 1
ATOM 1931 C C . ARG A 1 243 ? -1.648 -3.274 -1.501 1.00 84.88 243 ARG A C 1
ATOM 1933 O O . ARG A 1 243 ? -2.027 -2.734 -0.469 1.00 84.88 243 ARG A O 1
ATOM 1940 N N . ARG A 1 244 ? -1.583 -2.590 -2.651 1.00 89.06 244 ARG A N 1
ATOM 1941 C CA . ARG A 1 244 ? -2.192 -1.266 -2.823 1.00 89.06 244 ARG A CA 1
ATOM 1942 C C . ARG A 1 244 ? -3.632 -1.436 -3.284 1.00 89.06 244 ARG A C 1
ATOM 1944 O O . ARG A 1 244 ? -3.917 -1.521 -4.474 1.00 89.06 244 ARG A O 1
ATOM 1951 N N . GLU A 1 245 ? -4.526 -1.484 -2.311 1.00 93.12 245 GLU A N 1
ATOM 1952 C CA . GLU A 1 245 ? -5.921 -1.918 -2.460 1.00 93.12 245 GLU A CA 1
ATOM 1953 C C . GLU A 1 245 ? -6.842 -0.794 -2.957 1.00 93.12 245 GLU A C 1
ATOM 1955 O O . GLU A 1 245 ? -7.865 -0.483 -2.348 1.00 93.12 245 GLU A O 1
ATOM 1960 N N . PHE A 1 246 ? -6.438 -0.139 -4.044 1.00 96.25 246 PHE A N 1
ATOM 1961 C CA . PHE A 1 246 ? -7.269 0.827 -4.754 1.00 96.25 246 PHE A CA 1
ATOM 1962 C C . PHE A 1 246 ? -7.906 0.161 -5.968 1.00 96.25 246 PHE A C 1
ATOM 1964 O O . PHE A 1 246 ? -7.242 -0.576 -6.709 1.00 96.25 246 PHE A O 1
ATOM 1971 N N . PHE A 1 247 ? -9.179 0.463 -6.189 1.00 97.62 247 PHE A N 1
ATOM 1972 C CA . PHE A 1 247 ? -9.993 -0.140 -7.235 1.00 97.62 247 PHE A CA 1
ATOM 1973 C C . PHE A 1 247 ? -10.731 0.942 -8.022 1.00 97.62 247 PHE A C 1
ATOM 1975 O O . PHE A 1 247 ? -11.225 1.914 -7.447 1.00 97.62 247 PHE A O 1
ATOM 1982 N N . TYR A 1 248 ? -10.811 0.760 -9.339 1.00 97.44 248 TYR A N 1
ATOM 1983 C CA . TYR A 1 248 ? -11.652 1.548 -10.233 1.00 97.44 248 TYR A CA 1
ATOM 1984 C C . TYR A 1 248 ? -13.114 1.140 -10.047 1.00 97.44 248 TYR A C 1
ATOM 1986 O O . TYR A 1 248 ? -13.637 0.320 -10.800 1.00 97.44 248 TYR A O 1
ATOM 1994 N N . ALA A 1 249 ? -13.744 1.672 -9.007 1.00 96.44 249 ALA A N 1
ATOM 1995 C CA . ALA A 1 249 ? -15.141 1.428 -8.680 1.00 96.44 249 ALA A CA 1
ATOM 1996 C C . ALA A 1 249 ? -15.758 2.650 -7.994 1.00 96.44 249 ALA A C 1
ATOM 1998 O O . ALA A 1 249 ? -15.036 3.521 -7.499 1.00 96.44 249 ALA A O 1
ATOM 1999 N N . THR A 1 250 ? -17.087 2.714 -7.969 1.00 95.75 250 THR A N 1
ATOM 2000 C CA . THR A 1 250 ? -17.830 3.712 -7.185 1.00 95.75 250 THR A CA 1
ATOM 2001 C C . THR A 1 250 ? -18.264 3.132 -5.836 1.00 95.75 250 THR A C 1
ATOM 2003 O O . THR A 1 250 ? -18.374 1.912 -5.691 1.00 95.75 250 THR A O 1
ATOM 2006 N N . PRO A 1 251 ? -18.567 3.976 -4.834 1.00 94.12 251 PRO A N 1
ATOM 2007 C CA . PRO A 1 251 ? -19.154 3.502 -3.585 1.00 94.12 251 PRO A CA 1
ATOM 2008 C C . PRO A 1 251 ? -20.455 2.716 -3.791 1.00 94.12 251 PRO A C 1
ATOM 2010 O O . PRO A 1 251 ? -20.662 1.721 -3.104 1.00 94.12 251 PRO A O 1
ATOM 2013 N N . ALA A 1 252 ? -21.298 3.101 -4.752 1.00 93.19 252 ALA A N 1
ATOM 2014 C CA . ALA A 1 252 ? -22.527 2.372 -5.067 1.00 93.19 252 ALA A CA 1
ATOM 2015 C C . ALA A 1 252 ? -22.238 0.939 -5.556 1.00 93.19 252 ALA A C 1
ATOM 2017 O O . ALA A 1 252 ? -22.812 -0.017 -5.043 1.00 93.19 252 ALA A O 1
ATOM 2018 N N . GLU A 1 253 ? -21.265 0.760 -6.456 1.00 94.56 253 GLU A N 1
ATOM 2019 C CA . GLU A 1 253 ? -20.866 -0.575 -6.934 1.00 94.56 253 GLU A CA 1
ATOM 2020 C C . GLU A 1 253 ? -20.326 -1.464 -5.802 1.00 94.56 253 GLU A C 1
ATOM 2022 O O . GLU A 1 253 ? -20.562 -2.672 -5.782 1.00 94.56 253 GLU A O 1
ATOM 2027 N N . VAL A 1 254 ? -19.587 -0.886 -4.848 1.00 93.62 254 VAL A N 1
ATOM 2028 C CA . VAL A 1 254 ? -19.091 -1.635 -3.682 1.00 93.62 254 VAL A CA 1
ATOM 2029 C C . VAL A 1 254 ? -20.240 -2.058 -2.772 1.00 93.62 254 VAL A C 1
ATOM 2031 O O . VAL A 1 254 ? -20.224 -3.185 -2.276 1.00 93.62 254 VAL A O 1
ATOM 2034 N N . ARG A 1 255 ? -21.254 -1.206 -2.594 1.00 92.12 255 ARG A N 1
ATOM 2035 C CA . ARG A 1 255 ? -22.457 -1.535 -1.823 1.00 92.12 255 ARG A CA 1
ATOM 2036 C C . ARG A 1 255 ? -23.198 -2.731 -2.415 1.00 92.12 255 ARG A C 1
ATOM 2038 O O . ARG A 1 255 ? -23.473 -3.675 -1.686 1.00 92.12 255 ARG A O 1
ATOM 2045 N N . GLU A 1 256 ? -23.451 -2.733 -3.722 1.00 91.75 256 GLU A N 1
ATOM 2046 C CA . GLU A 1 256 ? -24.139 -3.841 -4.405 1.00 91.75 256 GLU A CA 1
ATOM 2047 C C . GLU A 1 256 ? -23.407 -5.182 -4.221 1.00 91.75 256 GLU A C 1
ATOM 2049 O O . GLU A 1 256 ? -24.017 -6.236 -4.019 1.00 91.75 256 GLU A O 1
ATOM 2054 N N . VAL A 1 257 ? -22.072 -5.159 -4.279 1.00 91.94 257 VAL A N 1
ATOM 2055 C CA . VAL A 1 257 ? -21.246 -6.350 -4.035 1.00 91.94 257 VAL A CA 1
ATOM 2056 C C . VAL A 1 257 ? -21.321 -6.773 -2.566 1.00 91.94 257 VAL A C 1
ATOM 2058 O O . VAL A 1 257 ? -21.458 -7.962 -2.276 1.00 91.94 257 VAL A O 1
ATOM 2061 N N . LEU A 1 258 ? -21.263 -5.823 -1.633 1.00 89.19 258 LEU A N 1
ATOM 2062 C CA . LEU A 1 258 ? -21.379 -6.092 -0.202 1.00 89.19 258 LEU A CA 1
ATOM 2063 C C . LEU A 1 258 ? -22.739 -6.695 0.167 1.00 89.19 258 LEU A C 1
ATOM 2065 O O . LEU A 1 258 ? -22.765 -7.678 0.904 1.00 89.19 258 LEU A O 1
ATOM 2069 N N . GLU A 1 259 ? -23.845 -6.179 -0.374 1.00 88.38 259 GLU A N 1
ATOM 2070 C CA . GLU A 1 259 ? -25.197 -6.721 -0.157 1.00 88.38 259 GLU A CA 1
ATOM 2071 C C . GLU A 1 259 ? -25.289 -8.184 -0.618 1.00 88.38 259 GLU A C 1
ATOM 2073 O O . GLU A 1 259 ? -25.889 -9.024 0.054 1.00 88.38 259 GLU A O 1
ATOM 2078 N N . ARG A 1 260 ? -24.605 -8.531 -1.716 1.00 87.31 260 ARG A N 1
ATOM 2079 C CA . ARG A 1 260 ? -24.526 -9.908 -2.227 1.00 87.31 260 ARG A CA 1
ATOM 2080 C C . ARG A 1 260 ? -23.699 -10.840 -1.333 1.00 87.31 260 ARG A C 1
ATOM 2082 O O . ARG A 1 260 ? -24.027 -12.018 -1.220 1.00 87.31 260 ARG A O 1
ATOM 2089 N N . ILE A 1 261 ? -22.609 -10.342 -0.742 1.00 83.75 261 ILE A N 1
ATOM 2090 C CA . ILE A 1 261 ? -21.651 -11.148 0.039 1.00 83.75 261 ILE A CA 1
ATOM 2091 C C . ILE A 1 261 ? -22.078 -11.295 1.505 1.00 83.75 261 ILE A C 1
ATOM 2093 O O . ILE A 1 261 ? -21.925 -12.376 2.076 1.00 83.75 261 ILE A O 1
ATOM 2097 N N . ALA A 1 262 ? -22.544 -10.209 2.122 1.00 72.69 262 ALA A N 1
ATOM 2098 C CA . ALA A 1 262 ? -22.827 -10.108 3.555 1.00 72.69 262 ALA A CA 1
ATOM 2099 C C . ALA A 1 262 ? -24.333 -10.123 3.886 1.00 72.69 262 ALA A C 1
ATOM 2101 O O . ALA A 1 262 ? -24.700 -10.204 5.059 1.00 72.69 262 ALA A O 1
ATOM 2102 N N . GLY A 1 263 ? -25.208 -10.078 2.873 1.00 66.62 263 GLY A N 1
ATOM 2103 C CA . GLY A 1 263 ? -26.660 -10.020 3.047 1.00 66.62 263 GLY A CA 1
ATOM 2104 C C . GLY A 1 263 ? -27.148 -8.674 3.599 1.00 66.62 263 GLY A C 1
ATOM 2105 O O . GLY A 1 263 ? -26.427 -7.678 3.602 1.00 66.62 263 GLY A O 1
ATOM 2106 N N . ASN A 1 264 ? -28.377 -8.653 4.126 1.00 53.44 264 ASN A N 1
ATOM 2107 C CA . ASN A 1 264 ? -29.053 -7.453 4.657 1.00 53.44 264 ASN A CA 1
ATOM 2108 C C . ASN A 1 264 ? -28.495 -6.943 6.008 1.00 53.44 264 ASN A C 1
ATOM 2110 O O . ASN A 1 264 ? -29.152 -6.158 6.685 1.00 53.44 264 ASN A O 1
ATOM 2114 N N . HIS A 1 265 ? -27.310 -7.389 6.435 1.00 52.84 265 HIS A N 1
ATOM 2115 C CA . HIS A 1 265 ? -26.680 -6.970 7.696 1.00 52.84 265 HIS A CA 1
ATOM 2116 C C . HIS A 1 265 ? -25.779 -5.729 7.552 1.00 52.84 265 HIS A C 1
ATOM 2118 O O . HIS A 1 265 ? -25.067 -5.369 8.488 1.00 52.84 265 HIS A O 1
ATOM 2124 N N . LEU A 1 266 ? -25.816 -5.054 6.397 1.00 60.72 266 LEU A N 1
ATOM 2125 C CA . LEU A 1 266 ? -25.244 -3.717 6.221 1.00 60.72 266 LEU A CA 1
ATOM 2126 C C . LEU A 1 266 ? -26.068 -2.707 7.018 1.00 60.72 266 LEU A C 1
ATOM 2128 O O . LEU A 1 266 ? -27.086 -2.210 6.549 1.00 60.72 266 LEU A O 1
ATOM 2132 N N . LEU A 1 267 ? -25.630 -2.439 8.244 1.00 58.41 267 LEU A N 1
ATOM 2133 C CA . LEU A 1 267 ? -26.320 -1.518 9.142 1.00 58.41 267 LEU A CA 1
ATOM 2134 C C . LEU A 1 267 ? -26.173 -0.056 8.691 1.00 58.41 267 LEU A C 1
ATOM 2136 O O . LEU A 1 267 ? -27.134 0.697 8.808 1.00 58.41 267 LEU A O 1
ATOM 2140 N N . GLU A 1 268 ? -25.024 0.338 8.126 1.00 73.12 268 GLU A N 1
ATOM 2141 C CA . GLU A 1 268 ? -24.767 1.719 7.690 1.00 73.12 268 GLU A CA 1
ATOM 2142 C C . GLU A 1 268 ? -23.843 1.752 6.457 1.00 73.12 268 GLU A C 1
ATOM 2144 O O . GLU A 1 268 ? -22.697 1.299 6.511 1.00 73.12 268 GLU A O 1
ATOM 2149 N N . TYR A 1 269 ? -24.342 2.281 5.331 1.00 85.19 269 TYR A N 1
ATOM 2150 C CA . TYR A 1 269 ? -23.551 2.532 4.121 1.00 85.19 269 TYR A CA 1
ATOM 2151 C C . TYR A 1 269 ? -23.883 3.908 3.533 1.00 85.19 269 TYR A C 1
ATOM 2153 O O . TYR A 1 269 ? -25.019 4.161 3.131 1.00 85.19 269 TYR A O 1
ATOM 2161 N N . ASN A 1 270 ? -22.879 4.775 3.419 1.00 86.81 270 ASN A N 1
ATOM 2162 C CA . ASN A 1 270 ? -23.000 6.093 2.805 1.00 86.81 270 ASN A CA 1
ATOM 2163 C C . ASN A 1 270 ? -22.501 6.034 1.362 1.00 86.81 270 ASN A C 1
ATOM 2165 O O . ASN A 1 270 ? -21.303 5.941 1.124 1.00 86.81 270 ASN A O 1
ATOM 2169 N N . GLU A 1 271 ? -23.390 6.107 0.375 1.00 84.50 271 GLU A N 1
ATOM 2170 C CA . GLU A 1 271 ? -22.975 6.087 -1.038 1.00 84.50 271 GLU A CA 1
ATOM 2171 C C . GLU A 1 271 ? -22.359 7.411 -1.493 1.00 84.50 271 GLU A C 1
ATOM 2173 O O . GLU A 1 271 ? -21.410 7.428 -2.277 1.00 84.50 271 GLU A O 1
ATOM 2178 N N . THR A 1 272 ? -22.887 8.525 -0.990 1.00 87.25 272 THR A N 1
ATOM 2179 C CA . THR A 1 272 ? -22.499 9.860 -1.439 1.00 87.25 272 THR A CA 1
ATOM 2180 C C . THR A 1 272 ? -21.351 10.388 -0.581 1.00 87.25 272 THR A C 1
ATOM 2182 O O . THR A 1 272 ? -21.565 10.625 0.608 1.00 87.25 272 THR A O 1
ATOM 2185 N N . PRO A 1 273 ? -20.151 10.625 -1.145 1.00 87.62 273 PRO A N 1
ATOM 2186 C CA . PRO A 1 273 ? -19.076 11.282 -0.409 1.00 87.62 273 PRO A CA 1
ATOM 2187 C C . PRO A 1 273 ? -19.454 12.741 -0.114 1.00 87.62 273 PRO A C 1
ATOM 2189 O O . PRO A 1 273 ? -19.972 13.453 -0.987 1.00 87.62 273 PRO A O 1
ATOM 2192 N N . GLU A 1 274 ? -19.187 13.202 1.107 1.00 88.44 274 GLU A N 1
ATOM 2193 C CA . GLU A 1 274 ? -19.430 14.591 1.505 1.00 88.44 274 GLU A CA 1
ATOM 2194 C C . GLU A 1 274 ? -18.364 15.516 0.922 1.00 88.44 274 GLU A C 1
ATOM 2196 O O . GLU A 1 274 ? -18.688 16.601 0.431 1.00 88.44 274 GLU A O 1
ATOM 2201 N N . ALA A 1 275 ? -17.104 15.072 0.946 1.00 88.81 275 ALA A N 1
ATOM 2202 C CA . ALA A 1 275 ? -15.944 15.758 0.396 1.00 88.81 275 ALA A CA 1
ATOM 2203 C C . ALA A 1 275 ? -15.870 17.240 0.802 1.00 88.81 275 ALA A C 1
ATOM 2205 O O . ALA A 1 275 ? -15.600 18.111 -0.031 1.00 88.81 275 ALA A O 1
ATOM 2206 N N . LEU A 1 276 ? -16.145 17.526 2.081 1.00 86.62 276 LEU A N 1
ATOM 2207 C CA . LEU A 1 276 ? -16.352 18.882 2.604 1.00 86.62 276 LEU A CA 1
ATOM 2208 C C . LEU A 1 276 ? -15.202 19.832 2.248 1.00 86.62 276 LEU A C 1
ATOM 2210 O O . LEU A 1 276 ? -15.430 20.902 1.688 1.00 86.62 276 LEU A O 1
ATOM 2214 N N . GLU A 1 277 ? -13.965 19.416 2.518 1.00 86.88 277 GLU A N 1
ATOM 2215 C CA . GLU A 1 277 ? -12.760 20.215 2.268 1.00 86.88 277 GLU A CA 1
ATOM 2216 C C . GLU A 1 277 ? -12.557 20.500 0.772 1.00 86.88 277 GLU A C 1
ATOM 2218 O O . GLU A 1 277 ? -12.303 21.635 0.370 1.00 86.88 277 GLU A O 1
ATOM 2223 N N . TYR A 1 278 ? -12.743 19.483 -0.072 1.00 88.69 278 TYR A N 1
ATOM 2224 C CA . TYR A 1 278 ? -12.607 19.615 -1.520 1.00 88.69 278 TYR A CA 1
ATOM 2225 C C . TYR A 1 278 ? -13.675 20.538 -2.121 1.00 88.69 278 TYR A C 1
ATOM 2227 O O . TYR A 1 278 ? -13.370 21.360 -2.987 1.00 88.69 278 TYR A O 1
ATOM 2235 N N . ARG A 1 279 ? -14.930 20.423 -1.669 1.00 90.62 279 ARG A N 1
ATOM 2236 C CA . ARG A 1 279 ? -16.038 21.260 -2.153 1.00 90.62 279 ARG A CA 1
ATOM 2237 C C . ARG A 1 279 ? -15.906 22.707 -1.684 1.00 90.62 279 ARG A C 1
ATOM 2239 O O . ARG A 1 279 ? -16.184 23.603 -2.473 1.00 90.62 279 ARG A O 1
ATOM 2246 N N . ALA A 1 280 ? -15.425 22.936 -0.463 1.00 88.75 280 ALA A N 1
ATOM 2247 C CA . ALA A 1 280 ? -15.173 24.279 0.059 1.00 88.75 280 ALA A CA 1
ATOM 2248 C C . ALA A 1 280 ? -14.076 25.034 -0.717 1.00 88.75 280 ALA A C 1
ATOM 2250 O O . ALA A 1 280 ? -14.101 26.260 -0.778 1.00 88.75 280 ALA A O 1
ATOM 2251 N N . GLY A 1 281 ? -13.124 24.316 -1.322 1.00 82.94 281 GLY A N 1
ATOM 2252 C CA . GLY A 1 281 ? -12.033 24.905 -2.103 1.00 82.94 281 GLY A CA 1
ATOM 2253 C C . GLY A 1 281 ? -12.381 25.280 -3.549 1.00 82.94 281 GLY A C 1
ATOM 2254 O O . GLY A 1 281 ? -11.537 25.863 -4.232 1.00 82.94 281 GLY A O 1
ATOM 2255 N N . LYS A 1 282 ? -13.579 24.947 -4.052 1.00 74.75 282 LYS A N 1
ATOM 2256 C CA . LYS A 1 282 ? -13.984 25.321 -5.415 1.00 74.75 282 LYS A CA 1
ATOM 2257 C C . LYS A 1 282 ? -14.527 26.756 -5.432 1.00 74.75 282 LYS A C 1
ATOM 2259 O O . LYS A 1 282 ? -15.401 27.062 -4.624 1.00 74.75 282 LYS A O 1
ATOM 2264 N N . PRO A 1 283 ? -14.052 27.635 -6.336 1.00 58.28 283 PRO A N 1
ATOM 2265 C CA . PRO A 1 283 ? -14.716 28.914 -6.556 1.00 58.28 283 PRO A CA 1
ATOM 2266 C C . PRO A 1 283 ? -16.154 28.661 -7.032 1.00 58.28 283 PRO A C 1
ATOM 2268 O O . PRO A 1 283 ? -16.386 27.722 -7.799 1.00 58.28 283 PRO A O 1
ATOM 2271 N N . ALA A 1 284 ? -17.086 29.466 -6.516 1.00 61.06 284 ALA A N 1
ATOM 2272 C CA . ALA A 1 284 ? -18.506 29.422 -6.861 1.00 61.06 284 ALA A CA 1
ATOM 2273 C C . ALA A 1 284 ? -18.758 29.723 -8.345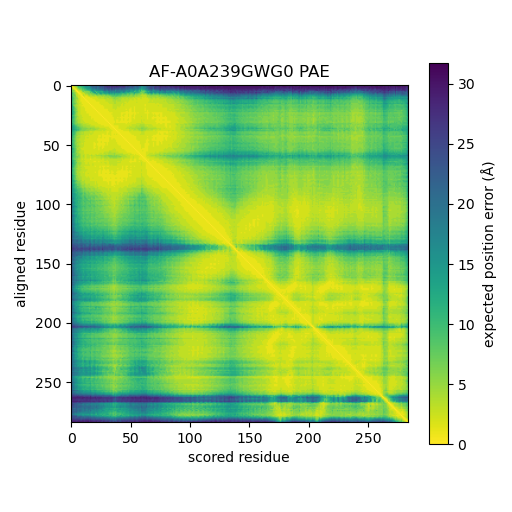 1.00 61.06 284 ALA A C 1
ATOM 2275 O O . ALA A 1 284 ? -18.001 30.542 -8.918 1.00 61.06 284 ALA A O 1
#

Mean predicted aligned error: 7.47 Å

Radius of gyration: 33.56 Å; Cα contacts (8 Å, |Δi|>4): 303; chains: 1; bounding box: 90×43×104 Å

Foldseek 3Di:
DVVVVVVVLVVVLVVLLVVLVVQLVVLLVVCLVPDELVCLVVSLVSSVVSQVVSCVVCVVVNRGDDPVNSVVSSVSSNVSSVVVVVVVVVVVVVVVVVVVVVLLVQQVVQLVVVLVVLVVVLVVLVVVLVVCVVVVVPPVNVVSVVVNVVSVVVNVVSVLLNPLPQWWKWWKKDACLFPNQQKIFIDTGSHPDVVVVQQVVQVPDGPAGIFTFDIDTDSRNVVVSVQLCVVQVVQDPDPSDSVRRMGRHAQVVSVVSCCVVVNPPRPGGDRDGPNPVSVVPDDD

Solvent-accessible surface area (backbone atoms only — not comparable to full-atom values): 15497 Å² total; per-residue (Å²): 122,68,71,60,57,56,54,50,49,55,47,50,55,51,53,52,51,52,52,51,51,49,53,48,47,51,54,50,53,49,45,54,76,68,59,47,52,94,43,46,67,65,48,49,54,52,51,51,52,47,42,52,50,46,29,64,76,23,52,94,73,74,38,63,71,54,69,68,61,49,51,51,54,49,50,49,44,51,52,52,25,52,50,54,47,52,52,49,52,50,52,52,52,54,49,53,51,53,49,51,51,51,52,53,51,51,23,51,53,46,54,54,51,51,48,53,52,47,54,53,50,43,54,52,42,54,56,51,31,56,53,30,56,76,70,67,39,65,68,71,30,49,58,39,50,54,52,43,52,53,45,53,50,52,46,50,53,54,50,52,50,68,69,36,83,40,25,26,31,29,36,34,32,32,34,54,81,76,62,35,77,51,32,32,37,57,49,73,42,63,37,88,58,57,66,58,57,53,51,54,58,14,77,73,74,50,95,52,68,58,30,73,29,34,74,44,76,32,77,46,21,58,60,53,46,51,52,52,54,56,78,40,48,92,36,40,72,40,87,82,50,69,87,50,47,36,28,61,38,36,56,57,62,52,47,58,52,44,43,72,76,66,39,94,72,72,86,64,74,44,59,73,73,75,52,62,73,57,59,70,69,51,84,131

Sequence (284 aa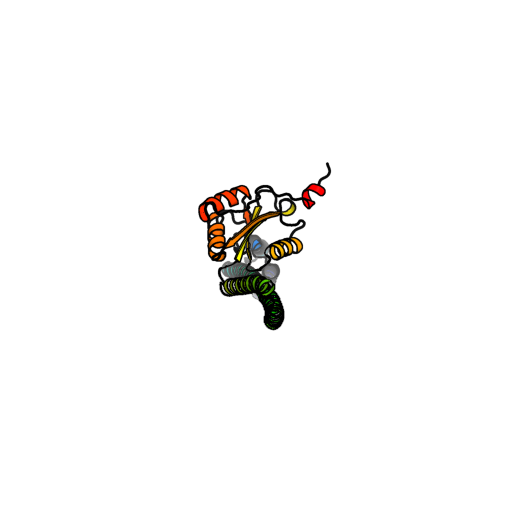):
MVNGLAAQGGKIVRDFSKLMLRAYNAEADNLVRTMRPYKLQSAIERLDKSAQTIERLGKTMDIRVSRDYRAIRVKELRLTADHLAKAEEEKERVRAERERQREEEKARKEFEREKARLLKERSNVESALARLEANGNAEGAADLRAKLADVDSAISDVEGRAANVRAGCVYVISNIGAFGERMVKIGMTRRLEPMDRVRELGDASVPFRFDVHALIFSDDAVGLENKLHQEFSERRVNQVNLRREFFYATPAEVREVLERIAGNHLLEYNETPEALEYRAGKPA

Organism: NCBI:txid134959